Protein AF-A0A5N6GVD6-F1 (afdb_monomer_lite)

Organism: Aspergillus flavus (NCBI:txid5059)

pLDDT: mean 85.87, std 11.4, range [39.91, 97.56]

InterPro domains:
  IPR022085 Oxopyrrolidines biosynthesis cluster protein G [PF12311] (133-319)
  IPR053204 Oxopyrrolidines Biosynthesis-associated Protein [PTHR38797] (109-342)

Secondary structure (DSSP, 8-state):
-EEETT-EEEEEESS-GGG-EEEEGGGGSPTT---SEEEGGGS-HHHHHHHHHHHH---TTTEEEEEEEESSS-EEEEEESSHHHHHHHHHHHHTSSS--EEEEEEEHHHHHHHHHHS-SSPPPHHHHHHHHHHHHHHHHHHS-TTSSHHHHHHHHHHHHHTSPP-EETTEEHHHHTT--GGGSPPP-GGGGS-HHHHHHHHHHHHHHHHHHHTTSSPPPHHHHHHHHHHHS-EEEE-TTT-PEEEE--GGGSTTHHHHHHHHHHHHHHHHHHHHH---TTGGG---HHHHHHHHHHHHTT--HHHHHHHHHHHHHHHHHHHHT-TTS-HHHHHHHHHHHHHHHHHHHHH--

Sequence (352 aa):
MKIHEDTPIEIINRVDPGRSAFLRAWCVWQAGNSEDTLVIWDLDYQSWVEVLVDQCMFNADMQLLKFSFNRGGRILTGYVFCCMQWLCAIQAMLESDEKRVQFEIITKEDSEYADYATRIGPIDPDGFLRYTWEALIRLAGQSDRSGNEHSKLADIMRWLGRLPRRPIPNNSVWEGLRWIDPYIPSFHEGLLSDEAEFQKYLNIHAFAALLTGLGLVRVPYQAISAIAQVAEGVVFQEEDGGKAISSEDPLDTEHLDMKTTVAAIWIKHGGHVLYHFAVQDDVSEGGPVWERIYRVAKEEEKSIQGLHRWRWDVWVRRFDEISDDENVSQRTCSLAGEIFNELLDIRDEHGF

Structure (mmCIF, N/CA/C/O backbone):
data_AF-A0A5N6GVD6-F1
#
_entry.id   AF-A0A5N6GVD6-F1
#
loop_
_atom_site.group_PDB
_atom_site.id
_atom_site.type_symbol
_atom_site.label_atom_id
_atom_site.label_alt_id
_atom_site.label_comp_id
_atom_site.label_asym_id
_atom_site.label_entity_id
_atom_site.label_seq_id
_atom_site.pdbx_PDB_ins_code
_atom_site.Cartn_x
_atom_site.Cartn_y
_atom_site.Cartn_z
_atom_site.occupancy
_atom_site.B_iso_or_equiv
_atom_site.auth_seq_id
_atom_site.auth_comp_id
_atom_site.auth_asym_id
_atom_site.auth_atom_id
_atom_site.pdbx_PDB_model_num
ATOM 1 N N . MET A 1 1 ? 41.360 9.309 -24.633 1.00 84.50 1 MET A N 1
ATOM 2 C CA . MET A 1 1 ? 41.140 8.709 -25.967 1.00 84.50 1 MET A CA 1
ATOM 3 C C . MET A 1 1 ? 40.680 9.799 -26.931 1.00 84.50 1 MET A C 1
ATOM 5 O O . MET A 1 1 ? 40.065 10.753 -26.461 1.00 84.50 1 MET A O 1
ATOM 9 N N . LYS A 1 2 ? 41.018 9.702 -28.224 1.00 90.38 2 LYS A N 1
ATOM 10 C CA . LYS A 1 2 ? 40.584 10.647 -29.266 1.00 90.38 2 LYS A CA 1
ATOM 11 C C . LYS A 1 2 ? 39.575 9.989 -30.212 1.00 90.38 2 LYS A C 1
ATOM 13 O O . LYS A 1 2 ? 39.652 8.779 -30.410 1.00 90.38 2 LYS A O 1
ATOM 18 N N . ILE A 1 3 ? 38.677 10.784 -30.781 1.00 91.94 3 ILE A N 1
ATOM 19 C CA . ILE A 1 3 ? 37.697 10.391 -31.797 1.00 91.94 3 ILE A CA 1
ATOM 20 C C . ILE A 1 3 ? 37.994 11.144 -33.100 1.00 91.94 3 ILE A C 1
ATOM 22 O O . ILE A 1 3 ? 38.314 12.330 -33.065 1.00 91.94 3 ILE A O 1
ATOM 26 N N . HIS A 1 4 ? 37.950 10.443 -34.234 1.00 94.06 4 HIS A N 1
ATOM 27 C CA . HIS A 1 4 ? 38.152 11.035 -35.562 1.00 94.06 4 HIS A CA 1
ATOM 28 C C . HIS A 1 4 ? 36.863 11.703 -36.045 1.00 94.06 4 HIS A C 1
ATOM 30 O O . HIS A 1 4 ? 35.781 11.183 -35.764 1.00 94.06 4 HIS A O 1
ATOM 36 N N . GLU A 1 5 ? 36.963 12.791 -36.802 1.00 92.00 5 GLU A N 1
ATOM 37 C CA . GLU A 1 5 ? 35.820 13.577 -37.285 1.00 92.00 5 GLU A CA 1
ATOM 38 C C . GLU A 1 5 ? 34.760 12.754 -38.016 1.00 92.00 5 GLU A C 1
ATOM 40 O O . GLU A 1 5 ? 33.562 12.863 -37.756 1.00 92.00 5 GLU A O 1
ATOM 45 N N . ASP A 1 6 ? 35.230 11.845 -38.867 1.00 92.75 6 ASP A N 1
ATOM 46 C CA . ASP A 1 6 ? 34.391 10.961 -39.668 1.00 92.75 6 ASP A CA 1
ATOM 47 C C . ASP A 1 6 ? 33.830 9.758 -38.903 1.00 92.75 6 ASP A C 1
ATOM 49 O O . ASP A 1 6 ? 33.140 8.926 -39.503 1.00 92.75 6 ASP A O 1
ATOM 53 N N . THR A 1 7 ? 34.107 9.621 -37.603 1.00 94.69 7 THR A N 1
ATOM 54 C CA . THR A 1 7 ? 33.583 8.496 -36.815 1.00 94.69 7 THR A CA 1
ATOM 55 C C . THR A 1 7 ? 32.052 8.517 -36.877 1.00 94.69 7 THR A C 1
ATOM 57 O O . THR A 1 7 ? 31.455 9.522 -36.484 1.00 94.69 7 THR A O 1
ATOM 60 N N . PRO A 1 8 ? 31.397 7.456 -37.382 1.00 96.19 8 PRO A N 1
ATOM 61 C CA . PRO A 1 8 ? 29.943 7.396 -37.418 1.00 96.19 8 PRO A CA 1
ATOM 62 C C . PRO A 1 8 ? 29.368 7.347 -36.003 1.00 96.19 8 PRO A C 1
ATOM 64 O O . PRO A 1 8 ? 29.837 6.569 -35.170 1.00 96.19 8 PRO A O 1
ATOM 67 N N . ILE A 1 9 ? 28.334 8.146 -35.763 1.00 96.31 9 ILE A N 1
ATOM 68 C CA . ILE A 1 9 ? 27.485 8.069 -34.579 1.00 96.31 9 ILE A CA 1
ATOM 69 C C . ILE A 1 9 ? 26.066 7.800 -35.067 1.00 96.31 9 ILE A C 1
ATOM 71 O O . ILE A 1 9 ? 25.489 8.564 -35.843 1.00 96.31 9 ILE A O 1
ATOM 75 N N . GLU A 1 10 ? 25.514 6.681 -34.624 1.00 97.06 10 GLU A N 1
ATOM 76 C CA . GLU A 1 10 ? 24.196 6.226 -35.040 1.00 97.06 10 GLU A CA 1
ATOM 77 C C . GLU A 1 10 ? 23.203 6.397 -33.895 1.00 97.06 10 GLU A C 1
ATOM 79 O O . GLU A 1 10 ? 23.460 5.959 -32.775 1.00 97.06 10 GLU A O 1
ATOM 84 N N . ILE A 1 11 ? 22.062 7.020 -34.172 1.00 97.38 11 ILE A N 1
ATOM 85 C CA . ILE A 1 11 ? 20.956 7.185 -33.231 1.00 97.38 11 ILE A CA 1
ATOM 86 C C . ILE A 1 11 ? 19.743 6.488 -33.830 1.00 97.38 11 ILE A C 1
ATOM 88 O O . ILE A 1 11 ? 19.102 6.995 -34.750 1.00 97.38 11 ILE A O 1
ATOM 92 N N . ILE A 1 12 ? 19.429 5.308 -33.310 1.00 96.25 12 ILE A N 1
ATOM 93 C CA . ILE A 1 12 ? 18.294 4.512 -33.764 1.00 96.25 12 ILE A CA 1
ATOM 94 C C . ILE A 1 12 ? 17.092 4.846 -32.891 1.00 96.25 12 ILE A C 1
ATOM 96 O O . ILE A 1 12 ? 17.033 4.464 -31.722 1.00 96.25 12 ILE A O 1
ATOM 100 N N . ASN A 1 13 ? 16.110 5.544 -33.448 1.00 94.50 13 ASN A N 1
ATOM 101 C CA . ASN A 1 13 ? 14.893 5.840 -32.711 1.00 94.50 13 ASN A CA 1
ATOM 102 C C . ASN A 1 13 ? 13.935 4.642 -32.792 1.00 94.50 13 ASN A C 1
ATOM 104 O O . ASN A 1 13 ? 13.353 4.364 -33.836 1.00 94.50 13 ASN A O 1
ATOM 108 N N . ARG A 1 14 ? 13.802 3.885 -31.697 1.00 92.12 14 ARG A N 1
ATOM 109 C CA . ARG A 1 14 ? 12.906 2.718 -31.632 1.00 92.12 14 ARG A CA 1
ATOM 110 C C . ARG A 1 14 ? 11.444 3.120 -31.441 1.00 92.12 14 ARG A C 1
ATOM 112 O O . ARG A 1 14 ? 10.571 2.323 -31.766 1.00 92.12 14 ARG A O 1
ATOM 119 N N . VAL A 1 15 ? 11.193 4.330 -30.939 1.00 89.38 15 VAL A N 1
ATOM 120 C CA . VAL A 1 15 ? 9.846 4.873 -30.706 1.00 89.38 15 VAL A CA 1
ATOM 121 C C . VAL A 1 15 ? 9.244 5.403 -32.009 1.00 89.38 15 VAL A C 1
ATOM 123 O O . VAL A 1 15 ? 8.100 5.099 -32.329 1.00 89.38 15 VAL A O 1
ATOM 126 N N . ASP A 1 16 ? 10.034 6.142 -32.788 1.00 89.62 16 ASP A N 1
ATOM 127 C CA . ASP A 1 16 ? 9.691 6.596 -34.138 1.00 89.62 16 ASP A CA 1
ATOM 128 C C . ASP A 1 16 ? 10.865 6.324 -35.096 1.00 89.62 16 ASP A C 1
ATOM 130 O O . ASP A 1 16 ? 11.766 7.158 -35.233 1.00 89.62 16 ASP A O 1
ATOM 134 N N . PRO A 1 17 ? 10.876 5.170 -35.793 1.00 89.62 17 PRO A N 1
ATOM 135 C CA . PRO A 1 17 ? 11.965 4.796 -36.695 1.00 89.62 17 PRO A CA 1
ATOM 136 C C . PRO A 1 17 ? 12.268 5.819 -37.795 1.00 89.62 17 PRO A C 1
ATOM 138 O O . PRO A 1 17 ? 13.417 5.901 -38.238 1.00 89.62 17 PRO A O 1
ATOM 141 N N . GLY A 1 18 ? 11.277 6.620 -38.212 1.00 90.56 18 GLY A N 1
ATOM 142 C CA . GLY A 1 18 ? 11.441 7.681 -39.212 1.00 90.56 18 GLY A CA 1
ATOM 143 C C . GLY A 1 18 ? 12.251 8.883 -38.718 1.00 90.56 18 GLY A C 1
ATOM 144 O O . GLY A 1 18 ? 12.655 9.721 -39.522 1.00 90.56 18 GLY A O 1
ATOM 145 N N . ARG A 1 19 ? 12.516 8.951 -37.410 1.00 94.50 19 ARG A N 1
ATOM 146 C CA . ARG A 1 19 ? 13.282 9.996 -36.719 1.00 94.50 19 ARG A CA 1
ATOM 147 C C . ARG A 1 19 ? 14.623 9.474 -36.195 1.00 94.50 19 ARG A C 1
ATOM 149 O O . ARG A 1 19 ? 15.106 9.917 -35.161 1.00 94.50 19 ARG A O 1
ATOM 156 N N . SER A 1 20 ? 15.216 8.491 -36.869 1.00 94.56 20 SER A N 1
ATOM 157 C CA . SER A 1 20 ? 16.592 8.063 -36.585 1.00 94.56 20 SER A CA 1
ATOM 158 C C . SER A 1 20 ? 17.597 9.034 -37.213 1.00 94.56 20 SER A C 1
ATOM 160 O O . SER A 1 20 ? 17.331 9.589 -38.281 1.00 94.56 20 SER A O 1
ATOM 162 N N . ALA A 1 21 ? 18.766 9.201 -36.597 1.00 94.94 21 ALA A N 1
ATOM 163 C CA . ALA A 1 21 ? 19.828 10.069 -37.101 1.00 94.94 21 ALA A CA 1
ATOM 164 C C . ALA A 1 21 ? 21.136 9.298 -37.309 1.00 94.94 21 ALA A C 1
ATOM 166 O O . ALA A 1 21 ? 21.511 8.432 -36.521 1.00 94.94 21 ALA A O 1
ATOM 167 N N . PHE A 1 22 ? 21.849 9.642 -38.378 1.00 94.94 22 PHE A N 1
ATOM 168 C CA . PHE A 1 22 ? 23.162 9.098 -38.708 1.00 94.94 22 PHE A CA 1
ATOM 169 C C . PHE A 1 22 ? 24.093 10.275 -38.943 1.00 94.94 22 PHE A C 1
ATOM 171 O O . PHE A 1 22 ? 24.006 10.951 -39.970 1.00 94.94 22 PHE A O 1
ATOM 178 N N . LEU A 1 23 ? 24.952 10.539 -37.969 1.00 93.62 23 LEU A N 1
ATOM 179 C CA . LEU A 1 23 ? 25.846 11.687 -37.977 1.00 93.62 23 LEU A CA 1
ATOM 180 C C . LEU A 1 23 ? 27.305 11.245 -37.952 1.00 93.62 23 LEU A C 1
ATOM 182 O O . LEU A 1 23 ? 27.649 10.081 -37.731 1.00 93.62 23 LEU A O 1
ATOM 186 N N . ARG A 1 24 ? 28.175 12.210 -38.213 1.00 93.88 24 ARG A N 1
ATOM 187 C CA . ARG A 1 24 ? 29.614 12.092 -38.007 1.00 93.88 24 ARG A CA 1
ATOM 188 C C . ARG A 1 24 ? 29.967 12.766 -36.685 1.00 93.88 24 ARG A C 1
ATOM 190 O O . ARG A 1 24 ? 29.257 13.674 -36.258 1.00 93.88 24 ARG A O 1
ATOM 197 N N . ALA A 1 25 ? 31.056 12.349 -36.049 1.00 91.62 25 ALA A N 1
ATOM 198 C CA . ALA A 1 25 ? 31.495 12.923 -34.778 1.00 91.62 25 ALA A CA 1
ATOM 199 C C . ALA A 1 25 ? 31.705 14.444 -34.849 1.00 91.62 25 ALA A C 1
ATOM 201 O O . ALA A 1 25 ? 31.475 15.125 -33.853 1.00 91.62 25 ALA A O 1
ATOM 202 N N . TRP A 1 26 ? 32.048 14.987 -36.023 1.00 91.12 26 TRP A N 1
ATOM 203 C CA . TRP A 1 26 ? 32.172 16.434 -36.198 1.00 91.12 26 TRP A CA 1
ATOM 204 C C . TRP A 1 26 ? 30.886 17.225 -35.942 1.00 91.12 26 TRP A C 1
ATOM 206 O O . TRP A 1 26 ? 30.947 18.393 -35.567 1.00 91.12 26 TRP A O 1
ATOM 216 N N . CYS A 1 27 ? 29.714 16.596 -36.083 1.00 90.06 27 CYS A N 1
ATOM 217 C CA . CYS A 1 27 ? 28.424 17.238 -35.825 1.00 90.06 27 CYS A CA 1
ATOM 218 C C . CYS A 1 27 ? 28.212 17.610 -34.347 1.00 90.06 27 CYS A C 1
ATOM 220 O O . CYS A 1 27 ? 27.274 18.338 -34.043 1.00 90.06 27 CYS A O 1
ATOM 222 N N . VAL A 1 28 ? 29.050 17.099 -33.440 1.00 91.12 28 VAL A N 1
ATOM 223 C CA . VAL A 1 28 ? 28.999 17.374 -31.994 1.00 91.12 28 VAL A CA 1
ATOM 224 C C . VAL A 1 28 ? 30.321 17.941 -31.471 1.00 91.12 28 VAL A C 1
ATOM 226 O O . VAL A 1 28 ? 30.686 17.765 -30.308 1.00 91.12 28 VAL A O 1
ATOM 229 N N . TRP A 1 29 ? 31.074 18.615 -32.336 1.00 88.94 29 TRP A N 1
ATOM 230 C CA . TRP A 1 29 ? 32.172 19.470 -31.907 1.00 88.94 29 TRP A CA 1
ATOM 231 C C . TRP A 1 29 ? 31.680 20.834 -31.449 1.00 88.94 29 TRP A C 1
ATOM 233 O O . TRP A 1 29 ? 30.641 21.323 -31.883 1.00 88.94 29 TRP A O 1
ATOM 243 N N . GLN A 1 30 ? 32.504 21.503 -30.645 1.00 79.25 30 GLN A N 1
ATOM 244 C CA . GLN A 1 30 ? 32.335 22.930 -30.411 1.00 79.25 30 GLN A CA 1
ATOM 245 C C . GLN A 1 30 ? 32.419 23.705 -31.735 1.00 79.25 30 GLN A C 1
ATOM 247 O O . GLN A 1 30 ? 33.291 23.452 -32.573 1.00 79.25 30 GLN A O 1
ATOM 252 N N . ALA A 1 31 ? 31.513 24.668 -31.913 1.00 73.50 31 ALA A N 1
ATOM 253 C CA . ALA A 1 31 ? 31.423 25.469 -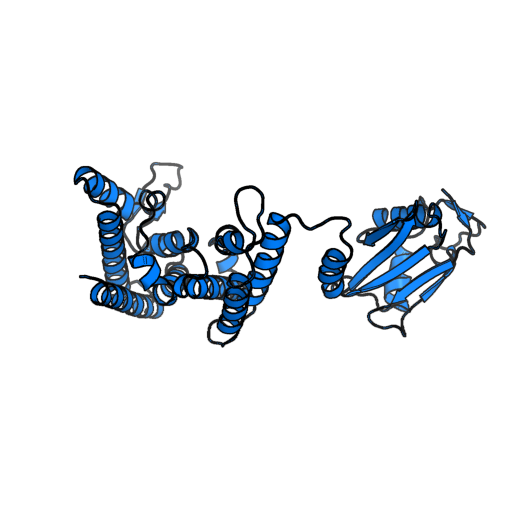33.127 1.00 73.50 31 ALA A CA 1
ATOM 254 C C . ALA A 1 31 ? 32.766 26.139 -33.478 1.00 73.50 31 ALA A C 1
ATOM 256 O O . ALA A 1 31 ? 33.374 26.820 -32.652 1.00 73.50 31 ALA A O 1
ATOM 257 N N . GLY A 1 32 ? 33.210 25.970 -34.727 1.00 68.94 32 GLY A N 1
ATOM 258 C CA . GLY A 1 32 ? 34.466 26.537 -35.230 1.00 68.94 32 GLY A CA 1
ATOM 259 C C . GLY A 1 32 ? 35.704 25.653 -35.040 1.00 68.94 32 GLY A C 1
ATOM 260 O O . GLY A 1 32 ? 36.794 26.068 -35.431 1.00 68.94 32 GLY A O 1
ATOM 261 N N . ASN A 1 33 ? 35.559 24.444 -34.487 1.00 78.12 33 ASN A N 1
ATOM 262 C CA . ASN A 1 33 ? 36.634 23.456 -34.480 1.00 78.12 33 ASN A CA 1
ATOM 263 C C . ASN A 1 33 ? 36.856 22.881 -35.896 1.00 78.12 33 ASN A C 1
ATOM 265 O O . ASN A 1 33 ? 35.898 22.612 -36.618 1.00 78.12 33 ASN A O 1
ATOM 269 N N . SER A 1 34 ? 38.121 22.739 -36.297 1.00 78.00 34 SER A N 1
ATOM 270 C CA . SER A 1 34 ? 38.549 22.228 -37.612 1.00 78.00 34 SER A CA 1
ATOM 271 C C . SER A 1 34 ? 39.622 21.139 -37.498 1.00 78.00 34 SER A C 1
ATOM 273 O O . SER A 1 34 ? 40.354 20.890 -38.451 1.00 78.00 34 SER A O 1
ATOM 275 N N . GLU A 1 35 ? 39.764 20.527 -36.319 1.00 84.94 35 GLU A N 1
ATOM 276 C CA . GLU A 1 35 ? 40.707 19.431 -36.098 1.00 84.94 35 GLU A CA 1
ATOM 277 C C . GLU A 1 35 ? 40.146 18.091 -36.592 1.00 84.94 35 GLU A C 1
ATOM 279 O O . GLU A 1 35 ? 39.065 17.686 -36.183 1.00 84.94 35 GLU A O 1
ATOM 284 N N . ASP A 1 36 ? 40.942 17.324 -37.342 1.00 86.94 36 ASP A N 1
ATOM 285 C CA . ASP A 1 36 ? 40.567 15.982 -37.829 1.00 86.94 36 ASP A CA 1
ATOM 286 C C . ASP A 1 36 ? 40.270 14.972 -36.693 1.00 86.94 36 ASP A C 1
ATOM 288 O O . ASP A 1 36 ? 39.617 13.940 -36.884 1.00 86.94 36 ASP A O 1
ATOM 292 N N . THR A 1 37 ? 40.776 15.229 -35.478 1.00 90.00 37 THR A N 1
ATOM 293 C CA . THR A 1 37 ? 40.541 14.389 -34.294 1.00 90.00 37 THR A CA 1
ATOM 294 C C . THR A 1 37 ? 40.383 15.232 -33.042 1.00 90.00 37 THR A C 1
ATOM 296 O O . THR A 1 37 ? 41.206 16.110 -32.806 1.00 90.00 37 THR A O 1
ATOM 299 N N . LEU A 1 38 ? 39.447 14.864 -32.168 1.00 90.38 38 LEU A N 1
ATOM 300 C CA . LEU A 1 38 ? 39.220 15.552 -30.898 1.00 90.38 38 LEU A CA 1
ATOM 301 C C . LEU A 1 38 ? 39.366 14.598 -29.708 1.00 90.38 38 LEU A C 1
ATOM 303 O O . LEU A 1 38 ? 39.136 13.392 -29.831 1.00 90.38 38 LEU A O 1
ATOM 307 N N . VAL A 1 39 ? 39.763 15.100 -28.537 1.00 90.56 39 VAL A N 1
ATOM 308 C CA . VAL A 1 39 ? 39.665 14.314 -27.299 1.00 90.56 39 VAL A CA 1
ATOM 309 C C . VAL A 1 39 ? 38.183 14.108 -26.990 1.00 90.56 39 VAL A C 1
ATOM 311 O O . VAL A 1 39 ? 37.405 15.047 -27.075 1.00 90.56 39 VAL A O 1
ATOM 314 N N . ILE A 1 40 ? 37.782 12.884 -26.620 1.00 90.19 40 ILE A N 1
ATOM 315 C CA . ILE A 1 40 ? 36.364 12.572 -26.337 1.00 90.19 40 ILE A CA 1
ATOM 316 C C . ILE A 1 40 ? 35.775 13.561 -25.323 1.00 90.19 40 ILE A C 1
ATOM 318 O O . ILE A 1 40 ? 34.658 14.022 -25.495 1.00 90.19 40 ILE A O 1
ATOM 322 N N . TRP A 1 41 ? 36.551 13.932 -24.307 1.00 88.00 41 TRP A N 1
ATOM 323 C CA . TRP A 1 41 ? 36.141 14.857 -23.251 1.00 88.00 41 TRP A CA 1
ATOM 324 C C . TRP A 1 41 ? 35.867 16.297 -23.712 1.00 88.00 41 TRP A C 1
ATOM 326 O O . TRP A 1 41 ? 35.254 17.041 -22.955 1.00 88.00 41 TRP A O 1
ATOM 336 N N . ASP A 1 42 ? 36.276 16.666 -24.929 1.00 89.12 42 ASP A N 1
ATOM 337 C CA . ASP A 1 42 ? 36.042 17.990 -25.518 1.00 89.12 42 ASP A CA 1
ATOM 338 C C . ASP A 1 42 ? 34.832 18.002 -26.477 1.00 89.12 42 ASP A C 1
ATOM 340 O O . ASP A 1 42 ? 34.537 19.027 -27.095 1.00 89.12 42 ASP A O 1
ATOM 344 N N . LEU A 1 43 ? 34.128 16.871 -26.630 1.00 91.25 43 LEU A N 1
ATOM 345 C CA . LEU A 1 43 ? 32.874 16.817 -27.384 1.00 91.25 43 LEU A CA 1
ATOM 346 C C . LEU A 1 43 ? 31.810 17.700 -26.723 1.00 91.25 43 LEU A C 1
ATOM 348 O O . LEU A 1 43 ? 31.665 17.719 -25.498 1.00 91.25 43 LEU A O 1
ATOM 352 N N . ASP A 1 44 ? 31.034 18.407 -27.542 1.00 93.31 44 ASP A N 1
ATOM 353 C CA . ASP A 1 44 ? 30.026 19.337 -27.056 1.00 93.31 44 ASP A CA 1
ATOM 354 C C . ASP A 1 44 ? 28.699 18.627 -26.770 1.00 93.31 44 ASP A C 1
ATOM 356 O O . ASP A 1 44 ? 27.962 18.215 -27.670 1.00 93.31 44 ASP A O 1
ATOM 360 N N . TYR A 1 45 ? 28.382 18.503 -25.481 1.00 92.06 45 TYR A N 1
ATOM 361 C CA . TYR A 1 45 ? 27.143 17.869 -25.043 1.00 92.06 45 TYR A CA 1
ATOM 362 C C . TYR A 1 45 ? 25.901 18.683 -25.418 1.00 92.06 45 TYR A C 1
ATOM 364 O O . TYR A 1 45 ? 24.836 18.100 -25.611 1.00 92.06 45 TYR A O 1
ATOM 372 N N . GLN A 1 46 ? 26.017 20.007 -25.544 1.00 91.31 46 GLN A N 1
ATOM 373 C CA . GLN A 1 46 ? 24.881 20.845 -25.920 1.00 91.31 46 GLN A CA 1
ATOM 374 C C . GLN A 1 46 ? 24.465 20.576 -27.372 1.00 91.31 46 GLN A C 1
ATOM 376 O O . GLN A 1 46 ? 23.303 20.254 -27.616 1.00 91.31 46 GLN A O 1
ATOM 381 N N . SER A 1 47 ? 25.424 20.573 -28.305 1.00 92.31 47 SER A N 1
ATOM 382 C CA . SER A 1 47 ? 25.195 20.163 -29.699 1.00 92.31 47 SER A CA 1
ATOM 383 C C . SER A 1 47 ? 24.602 18.752 -29.801 1.00 92.31 47 SER A C 1
ATOM 385 O O . SER A 1 47 ? 23.712 18.498 -30.611 1.00 92.31 47 SER A O 1
ATOM 387 N N . TRP A 1 48 ? 25.044 17.820 -28.950 1.00 94.25 48 TRP A N 1
ATOM 388 C CA . TRP A 1 48 ? 24.460 16.477 -28.876 1.00 94.25 48 TRP A CA 1
ATOM 389 C C . TRP A 1 48 ? 22.973 16.489 -28.481 1.00 94.25 48 TRP A C 1
ATOM 391 O O . TRP A 1 48 ? 22.158 15.811 -29.113 1.00 94.25 48 TRP A O 1
ATOM 401 N N . VAL A 1 49 ? 22.605 17.255 -27.451 1.00 92.00 49 VAL A N 1
ATOM 402 C CA . VAL A 1 49 ? 21.208 17.381 -27.006 1.00 92.00 49 VAL A CA 1
ATOM 403 C C . VAL A 1 49 ? 20.344 18.020 -28.095 1.00 92.00 49 VAL A C 1
ATOM 405 O O . VAL A 1 49 ? 19.237 17.544 -28.342 1.00 92.00 49 VAL A O 1
ATOM 408 N N . GLU A 1 50 ? 20.855 19.038 -28.785 1.00 93.19 50 GLU A N 1
ATOM 409 C CA . GLU A 1 50 ? 20.160 19.688 -29.903 1.00 93.19 50 GLU A CA 1
ATOM 410 C C . GLU A 1 50 ? 19.883 18.702 -31.042 1.00 93.19 50 GLU A C 1
ATOM 412 O O . GLU A 1 50 ? 18.750 18.599 -31.507 1.00 93.19 50 GLU A O 1
ATOM 417 N N . VAL A 1 51 ? 20.863 17.873 -31.417 1.00 93.38 51 VAL A N 1
ATOM 418 C CA . VAL A 1 51 ? 20.667 16.803 -32.411 1.00 93.38 51 VAL A CA 1
ATOM 419 C C . VAL A 1 51 ? 19.561 15.829 -31.988 1.00 93.38 51 VAL A C 1
ATOM 421 O O . VAL A 1 51 ? 18.717 15.457 -32.810 1.00 93.38 51 VAL A O 1
ATOM 424 N N . LEU A 1 52 ? 19.538 15.415 -30.718 1.00 95.44 52 LEU A N 1
ATOM 425 C CA . LEU A 1 52 ? 18.511 14.508 -30.202 1.00 95.44 52 LEU A CA 1
ATOM 426 C C . LEU A 1 52 ? 17.108 15.123 -30.274 1.00 95.44 52 LEU A C 1
ATOM 428 O O . LEU A 1 52 ? 16.168 14.459 -30.715 1.00 95.44 52 LEU A O 1
ATOM 432 N N . VAL A 1 53 ? 16.955 16.376 -29.853 1.00 94.00 53 VAL A N 1
ATOM 433 C CA . VAL A 1 53 ? 15.654 17.058 -29.836 1.00 94.00 53 VAL A CA 1
ATOM 434 C C . VAL A 1 53 ? 15.187 17.365 -31.258 1.00 94.00 53 VAL A C 1
ATOM 436 O O . VAL A 1 53 ? 14.072 16.995 -31.629 1.00 94.00 53 VAL A O 1
ATOM 439 N N . ASP A 1 54 ? 16.043 17.963 -32.082 1.00 93.56 54 ASP A N 1
ATOM 440 C CA . ASP A 1 54 ? 15.640 18.500 -33.381 1.00 93.56 54 ASP A CA 1
ATOM 441 C C . ASP A 1 54 ? 15.488 17.412 -34.444 1.00 93.56 54 ASP A C 1
ATOM 443 O O . ASP A 1 54 ? 14.526 17.412 -35.218 1.00 93.56 54 ASP A O 1
ATOM 447 N N . GLN A 1 55 ? 16.429 16.465 -34.498 1.00 93.75 55 GLN A N 1
ATOM 448 C CA . GLN A 1 55 ? 16.417 15.428 -35.532 1.00 93.75 55 GLN A CA 1
ATOM 449 C C . GLN A 1 55 ? 15.628 14.201 -35.090 1.00 93.75 55 GLN A C 1
ATOM 451 O O . GLN A 1 55 ? 14.903 13.614 -35.898 1.00 93.75 55 GLN A O 1
ATOM 456 N N . CYS A 1 56 ? 15.738 13.835 -33.809 1.00 95.31 56 CYS A N 1
ATOM 457 C CA . CYS A 1 56 ? 15.154 12.599 -33.302 1.00 95.31 56 CYS A CA 1
ATOM 458 C C . CYS A 1 56 ? 13.840 12.792 -32.535 1.00 95.31 56 CYS A C 1
ATOM 460 O O . CYS A 1 56 ? 13.226 11.795 -32.161 1.00 95.31 56 CYS A O 1
ATOM 462 N N . MET A 1 57 ? 13.387 14.036 -32.313 1.00 94.62 57 MET A N 1
ATOM 463 C CA . MET A 1 57 ? 12.233 14.353 -31.455 1.00 94.62 57 MET A CA 1
ATOM 464 C C . MET A 1 57 ? 12.343 13.723 -30.058 1.00 94.62 57 MET A C 1
ATOM 466 O O . MET A 1 57 ? 11.351 13.265 -29.486 1.00 94.62 57 MET A O 1
ATOM 470 N N . PHE A 1 58 ? 13.563 13.667 -29.522 1.00 94.94 58 PHE A N 1
ATOM 471 C CA . PHE A 1 58 ? 13.817 13.073 -28.219 1.00 94.94 58 PHE A CA 1
ATOM 472 C C . PHE A 1 58 ? 13.130 13.869 -27.104 1.00 94.94 58 PHE A C 1
ATOM 474 O O . PHE A 1 58 ? 13.295 15.085 -27.003 1.00 94.94 58 PHE A O 1
ATOM 481 N N . ASN A 1 59 ? 12.404 13.170 -26.234 1.00 91.62 59 ASN A N 1
ATOM 482 C CA . ASN A 1 59 ? 11.776 13.744 -25.048 1.00 91.62 59 ASN A CA 1
ATOM 483 C C . ASN A 1 59 ? 12.292 13.038 -23.787 1.00 91.62 59 ASN A C 1
ATOM 485 O O . ASN A 1 59 ? 11.902 11.906 -23.501 1.00 91.62 59 ASN A O 1
ATOM 489 N N . ALA A 1 60 ? 13.119 13.733 -23.004 1.00 84.69 60 ALA A N 1
ATOM 490 C CA . ALA A 1 60 ? 13.736 13.196 -21.791 1.00 84.69 60 ALA A CA 1
ATOM 491 C C . ALA A 1 60 ? 12.733 12.812 -20.682 1.00 84.69 60 ALA A C 1
ATOM 493 O O . ALA A 1 60 ? 13.065 12.001 -19.811 1.00 84.69 60 ALA A O 1
ATOM 494 N N . ASP A 1 61 ? 11.502 13.334 -20.706 1.00 82.38 61 ASP A N 1
ATOM 495 C CA . ASP A 1 61 ? 10.457 12.970 -19.744 1.00 82.38 61 ASP A CA 1
ATOM 496 C C . ASP A 1 61 ? 9.854 11.598 -20.056 1.00 82.38 61 ASP A C 1
ATOM 498 O O . ASP A 1 61 ? 9.533 10.851 -19.132 1.00 82.38 61 ASP A O 1
ATOM 502 N N . MET A 1 62 ? 9.794 11.220 -21.334 1.00 84.56 62 MET A N 1
ATOM 503 C CA . MET A 1 62 ? 9.103 10.011 -21.805 1.00 84.56 62 MET A CA 1
ATOM 504 C C . MET A 1 62 ? 10.053 8.910 -22.297 1.00 84.56 62 MET A C 1
ATOM 506 O O . MET A 1 62 ? 9.682 7.735 -22.351 1.00 84.56 62 MET A O 1
ATOM 510 N N . GLN A 1 63 ? 11.276 9.276 -22.675 1.00 92.25 63 GLN A N 1
ATOM 511 C CA . GLN A 1 63 ? 12.210 8.411 -23.387 1.00 92.25 63 GLN A CA 1
ATOM 512 C C . GLN A 1 63 ? 13.566 8.350 -22.689 1.00 92.25 63 GLN A C 1
ATOM 514 O O . GLN A 1 63 ? 13.931 9.228 -21.906 1.00 92.25 63 GLN A O 1
ATOM 519 N N . LEU A 1 64 ? 14.322 7.301 -23.001 1.00 91.06 64 LEU A N 1
ATOM 520 C CA . LEU A 1 64 ? 15.700 7.117 -22.566 1.00 91.06 64 LEU A CA 1
ATOM 521 C C . LEU A 1 64 ? 16.612 6.894 -23.759 1.00 91.06 64 LEU A C 1
ATOM 523 O O . LEU A 1 64 ? 16.207 6.337 -24.780 1.00 91.06 64 LEU A O 1
ATOM 527 N N . LEU A 1 65 ? 17.871 7.275 -23.571 1.00 93.06 65 LEU A N 1
ATOM 528 C CA . LEU A 1 65 ? 18.943 6.965 -24.493 1.00 93.06 65 LEU A CA 1
ATOM 529 C C . LEU A 1 65 ? 19.725 5.752 -23.977 1.00 93.06 65 LEU A C 1
ATOM 531 O O . LEU A 1 65 ? 20.381 5.816 -22.935 1.00 93.06 65 LEU A O 1
ATOM 535 N N . LYS A 1 66 ? 19.654 4.650 -24.716 1.00 93.88 66 LYS A N 1
ATOM 536 C CA . LYS A 1 66 ? 20.313 3.373 -24.434 1.00 93.88 66 LYS A CA 1
ATOM 537 C C . LYS A 1 66 ? 21.554 3.211 -25.309 1.00 93.88 66 LYS A C 1
ATOM 539 O O . LYS A 1 66 ? 21.545 3.611 -26.467 1.00 93.88 66 LYS A O 1
ATOM 544 N N . PHE A 1 67 ? 22.600 2.575 -24.797 1.00 93.62 67 PHE A N 1
ATOM 545 C CA . PHE A 1 67 ? 23.738 2.105 -25.592 1.00 93.62 67 PHE A CA 1
ATOM 546 C C . PHE A 1 67 ? 24.010 0.629 -25.308 1.00 93.62 67 PHE A C 1
ATOM 548 O O . PHE A 1 67 ? 23.715 0.128 -24.218 1.00 93.62 67 PHE A O 1
ATOM 555 N N . SER A 1 68 ? 24.599 -0.069 -26.278 1.00 91.44 68 SER A N 1
ATOM 556 C CA . SER A 1 68 ? 25.034 -1.455 -26.110 1.00 91.44 68 SER A CA 1
ATOM 557 C C . SER A 1 68 ? 26.234 -1.782 -26.988 1.00 91.44 68 SER A C 1
ATOM 559 O O . SER A 1 68 ? 26.284 -1.323 -28.125 1.00 91.44 68 SER A O 1
ATOM 561 N N . PHE A 1 69 ? 27.164 -2.594 -26.488 1.00 91.00 69 PHE A N 1
ATOM 562 C CA . PHE A 1 69 ? 28.348 -3.023 -27.240 1.00 91.00 69 PHE A CA 1
ATOM 563 C C . PHE A 1 69 ? 28.890 -4.368 -26.750 1.00 91.00 69 PHE A C 1
ATOM 565 O O . PHE A 1 69 ? 28.678 -4.751 -25.595 1.00 91.00 69 PHE A O 1
ATOM 572 N N . ASN A 1 70 ? 29.628 -5.073 -27.607 1.00 88.31 70 ASN A N 1
ATOM 573 C CA . ASN A 1 70 ? 30.307 -6.320 -27.253 1.00 88.31 70 ASN A CA 1
ATOM 574 C C . ASN A 1 70 ? 31.735 -6.081 -26.727 1.00 88.31 70 ASN A C 1
ATOM 576 O O . ASN A 1 70 ? 32.548 -5.421 -27.377 1.00 88.31 70 ASN A O 1
ATOM 580 N N . ARG A 1 71 ? 32.061 -6.637 -25.556 1.00 85.31 71 ARG A N 1
ATOM 581 C CA . ARG A 1 71 ? 33.422 -6.638 -25.003 1.00 85.31 71 ARG A CA 1
ATOM 582 C C . ARG A 1 71 ? 33.754 -7.999 -24.407 1.00 85.31 71 ARG A C 1
ATOM 584 O O . ARG A 1 71 ? 33.188 -8.395 -23.387 1.00 85.31 71 ARG A O 1
ATOM 591 N N . GLY A 1 72 ? 34.700 -8.706 -25.021 1.00 85.88 72 GLY A N 1
ATOM 592 C CA . GLY A 1 72 ? 35.137 -10.018 -24.540 1.00 85.88 72 GLY A CA 1
ATOM 593 C C . GLY A 1 72 ? 34.046 -11.084 -24.667 1.00 85.88 72 GLY A C 1
ATOM 594 O O . GLY A 1 72 ? 33.892 -11.921 -23.776 1.00 85.88 72 GLY A O 1
ATOM 595 N N . GLY A 1 73 ? 33.257 -11.024 -25.746 1.00 83.00 73 GLY A N 1
ATOM 596 C CA . GLY A 1 73 ? 32.166 -11.966 -26.021 1.00 83.00 73 GLY A CA 1
ATOM 597 C C . GLY A 1 73 ? 30.911 -11.752 -25.169 1.00 83.00 73 GLY A C 1
ATOM 598 O O . GLY A 1 73 ? 30.064 -12.643 -25.101 1.00 83.00 73 GLY A O 1
ATOM 599 N N . ARG A 1 74 ? 30.787 -10.602 -24.499 1.00 79.38 74 ARG A N 1
ATOM 600 C CA . ARG A 1 74 ? 29.626 -10.224 -23.685 1.00 79.38 74 ARG A CA 1
ATOM 601 C C . ARG A 1 74 ? 29.042 -8.914 -24.185 1.00 79.38 74 ARG A C 1
ATOM 603 O O . ARG A 1 74 ? 29.779 -7.952 -24.381 1.00 79.38 74 ARG A O 1
ATOM 610 N N . ILE A 1 75 ? 27.719 -8.866 -24.313 1.00 85.50 75 ILE A N 1
ATOM 611 C CA . ILE A 1 75 ? 26.992 -7.632 -24.614 1.00 85.50 75 ILE A CA 1
ATOM 612 C C . ILE A 1 75 ? 26.809 -6.859 -23.308 1.00 85.50 75 ILE A C 1
ATOM 614 O O . ILE A 1 75 ? 26.201 -7.360 -22.362 1.00 85.50 75 ILE A O 1
ATOM 618 N N . LEU A 1 76 ? 27.348 -5.647 -23.257 1.00 83.56 76 LEU A N 1
ATOM 619 C CA . LEU A 1 76 ? 27.130 -4.687 -22.181 1.00 83.56 76 LEU A CA 1
ATOM 620 C C . LEU A 1 76 ? 26.086 -3.675 -22.638 1.00 83.56 76 LEU A C 1
ATOM 622 O O . LEU A 1 76 ? 26.059 -3.299 -23.805 1.00 83.56 76 LEU A O 1
ATOM 626 N N . THR A 1 77 ? 25.205 -3.264 -21.732 1.00 87.38 77 THR A N 1
ATOM 627 C CA . THR A 1 77 ? 24.112 -2.322 -21.997 1.00 87.38 77 THR A CA 1
ATOM 628 C C . THR A 1 77 ? 24.049 -1.297 -20.873 1.00 87.38 77 THR A C 1
ATOM 630 O O . THR A 1 77 ? 24.286 -1.642 -19.716 1.00 87.38 77 THR A O 1
ATOM 633 N N . GLY A 1 78 ? 23.739 -0.048 -21.207 1.00 86.50 78 GLY A N 1
ATOM 634 C CA . GLY A 1 78 ? 23.529 1.016 -20.231 1.00 86.50 78 GLY A CA 1
ATOM 635 C C . GLY A 1 78 ? 22.718 2.172 -20.805 1.00 86.50 78 GLY A C 1
ATOM 636 O O . GLY A 1 78 ? 22.312 2.141 -21.968 1.00 86.50 78 GLY A O 1
ATOM 637 N N . TYR A 1 79 ? 22.505 3.197 -19.979 1.00 89.81 79 TYR A N 1
ATOM 638 C CA . TYR A 1 79 ? 21.743 4.392 -20.342 1.00 89.81 79 TYR A CA 1
ATOM 639 C C . TYR A 1 79 ? 22.527 5.664 -20.058 1.00 89.81 79 TYR A C 1
ATOM 641 O O . TYR A 1 79 ? 23.421 5.696 -19.208 1.00 89.81 79 TYR A O 1
ATOM 649 N N . VAL A 1 80 ? 22.163 6.716 -20.780 1.00 87.56 80 VAL A N 1
ATOM 650 C CA . VAL A 1 80 ? 22.734 8.051 -20.642 1.00 87.56 80 VAL A CA 1
ATOM 651 C C . VAL A 1 80 ? 21.695 8.978 -20.025 1.00 87.56 80 VAL A C 1
ATOM 653 O O . VAL A 1 80 ? 20.647 9.227 -20.615 1.00 87.56 80 VAL A O 1
ATOM 656 N N . PHE A 1 81 ? 22.026 9.527 -18.862 1.00 83.50 81 PHE A N 1
ATOM 657 C CA . PHE A 1 81 ? 21.239 10.537 -18.153 1.00 83.50 81 PHE A CA 1
ATOM 658 C C . PHE A 1 81 ? 21.976 11.878 -18.051 1.00 83.50 81 PHE A C 1
ATOM 660 O O . PHE A 1 81 ? 21.373 12.895 -17.719 1.00 83.50 81 PHE A O 1
ATOM 667 N N . CYS A 1 82 ? 23.286 11.902 -18.318 1.00 83.62 82 CYS A N 1
ATOM 668 C CA . CYS A 1 82 ? 24.096 13.114 -18.255 1.00 83.62 82 CYS A CA 1
ATOM 669 C C . CYS A 1 82 ? 25.318 13.066 -19.187 1.00 83.62 82 CYS A C 1
ATOM 671 O O . CYS A 1 82 ? 25.714 12.004 -19.672 1.00 83.62 82 CYS A O 1
ATOM 673 N N . CYS A 1 83 ? 25.964 14.226 -19.362 1.00 88.06 83 CYS A N 1
ATOM 674 C CA . CYS A 1 83 ? 27.176 14.402 -20.170 1.00 88.06 83 CYS A CA 1
ATOM 675 C C . CYS A 1 83 ? 28.281 13.390 -19.827 1.00 88.06 83 CYS A C 1
ATOM 677 O O . CYS A 1 83 ? 28.813 12.722 -20.708 1.00 88.06 83 CYS A O 1
ATOM 679 N N . MET A 1 84 ? 28.578 13.199 -18.538 1.00 84.25 84 MET A N 1
ATOM 680 C CA . MET A 1 84 ? 29.624 12.265 -18.107 1.00 84.25 84 MET A CA 1
ATOM 681 C C . MET A 1 84 ? 29.356 10.833 -18.595 1.00 84.25 84 MET A C 1
ATOM 683 O O . MET A 1 84 ? 30.258 10.151 -19.073 1.00 84.25 84 MET A O 1
ATOM 687 N N . GLN A 1 85 ? 28.107 10.373 -18.505 1.00 86.94 85 GLN A N 1
ATOM 688 C CA . GLN A 1 85 ? 27.727 9.030 -18.944 1.00 86.94 85 GLN A CA 1
ATOM 689 C C . GLN A 1 85 ? 27.771 8.891 -20.464 1.00 86.94 85 GLN A C 1
ATOM 691 O O . GLN A 1 85 ? 28.199 7.852 -20.958 1.00 86.94 85 GLN A O 1
ATOM 696 N N . TRP A 1 86 ? 27.382 9.935 -21.197 1.00 94.12 86 TRP A N 1
ATOM 697 C CA . TRP A 1 86 ? 27.489 9.978 -22.653 1.00 94.12 86 TRP A CA 1
ATOM 698 C C . TRP A 1 86 ? 28.940 9.823 -23.123 1.00 94.12 86 TRP A C 1
ATOM 700 O O . TRP A 1 86 ? 29.242 8.944 -23.932 1.00 94.12 86 TRP A O 1
ATOM 710 N N . LEU A 1 87 ? 29.856 10.608 -22.549 1.00 91.31 87 LEU A N 1
ATOM 711 C CA . LEU A 1 87 ? 31.284 10.567 -22.872 1.00 91.31 87 LEU A CA 1
ATOM 712 C C . LEU A 1 87 ? 31.905 9.204 -22.542 1.00 91.31 87 LEU A C 1
ATOM 714 O O . LEU A 1 87 ? 32.599 8.613 -23.374 1.00 91.31 87 LEU A O 1
ATOM 718 N N . CYS A 1 88 ? 31.594 8.659 -21.362 1.00 89.75 88 CYS A N 1
ATOM 719 C CA . CYS A 1 88 ? 32.012 7.315 -20.966 1.00 89.75 88 CYS A CA 1
ATOM 720 C C . CYS A 1 88 ? 31.461 6.233 -21.906 1.00 89.75 88 CYS A C 1
ATOM 722 O O . CYS A 1 88 ? 32.187 5.297 -22.241 1.00 89.75 88 CYS A O 1
ATOM 724 N N . ALA A 1 89 ? 30.206 6.351 -22.349 1.00 93.19 89 ALA A N 1
ATOM 725 C CA . ALA A 1 89 ? 29.590 5.404 -23.273 1.00 93.19 89 ALA A CA 1
ATOM 726 C C . ALA A 1 89 ? 30.289 5.419 -24.638 1.00 93.19 89 ALA A C 1
ATOM 728 O O . ALA A 1 89 ? 30.636 4.355 -25.149 1.00 93.19 89 ALA A O 1
ATOM 729 N N . ILE A 1 90 ? 30.571 6.603 -25.197 1.00 94.50 90 ILE A N 1
ATOM 730 C CA . ILE A 1 90 ? 31.336 6.734 -26.448 1.00 94.50 90 ILE A CA 1
ATOM 731 C C . ILE A 1 90 ? 32.727 6.120 -26.290 1.00 94.50 90 ILE A C 1
ATOM 733 O O . ILE A 1 90 ? 33.148 5.323 -27.130 1.00 94.50 90 ILE A O 1
ATOM 737 N N . GLN A 1 91 ? 33.426 6.433 -25.196 1.00 94.00 91 GLN A N 1
ATOM 738 C CA . GLN A 1 91 ? 34.742 5.862 -24.929 1.00 94.00 91 GLN A CA 1
ATOM 739 C C . GLN A 1 91 ? 34.686 4.327 -24.866 1.00 94.00 91 GLN A C 1
ATOM 741 O O . GLN A 1 91 ? 35.475 3.652 -25.526 1.00 94.00 91 GLN A O 1
ATOM 746 N N . ALA A 1 92 ? 33.731 3.768 -24.125 1.00 91.81 92 ALA A N 1
ATOM 747 C CA . ALA A 1 92 ? 33.588 2.326 -23.971 1.00 91.81 92 ALA A CA 1
ATOM 748 C C . ALA A 1 92 ? 33.221 1.621 -25.289 1.00 91.81 92 ALA A C 1
ATOM 750 O O . ALA A 1 92 ? 33.769 0.559 -25.583 1.00 91.81 92 ALA A O 1
ATOM 751 N N . MET A 1 93 ? 32.351 2.222 -26.105 1.00 95.44 93 MET A N 1
ATOM 752 C CA . MET A 1 93 ? 31.984 1.710 -27.429 1.00 95.44 93 MET A CA 1
ATOM 753 C C . MET A 1 93 ? 33.157 1.743 -28.416 1.00 95.44 93 MET A C 1
ATOM 755 O O . MET A 1 93 ? 33.326 0.811 -29.201 1.00 95.44 93 MET A O 1
ATOM 759 N N . LEU A 1 94 ? 34.016 2.761 -28.352 1.00 93.56 94 LEU A N 1
ATOM 760 C CA . LEU A 1 94 ? 35.232 2.832 -29.171 1.00 93.56 94 LEU A CA 1
ATOM 761 C C . LEU A 1 94 ? 36.324 1.848 -28.713 1.00 93.56 94 LEU A C 1
ATOM 763 O O . LEU A 1 94 ? 37.120 1.391 -29.533 1.00 93.56 94 LEU A O 1
ATOM 767 N N . GLU A 1 95 ? 36.350 1.499 -27.425 1.00 91.44 95 GLU A N 1
ATOM 768 C CA . GLU A 1 95 ? 37.206 0.447 -26.851 1.00 91.44 95 GLU A CA 1
ATOM 769 C C . GLU A 1 95 ? 36.647 -0.974 -27.040 1.00 91.44 95 GLU A C 1
ATOM 771 O O . GLU A 1 95 ? 37.329 -1.948 -26.714 1.00 91.44 95 GLU A O 1
ATOM 776 N N . SER A 1 96 ? 35.409 -1.102 -27.524 1.00 90.31 96 SER A N 1
ATOM 777 C CA . SER A 1 96 ? 34.729 -2.384 -27.710 1.00 90.31 96 SER A CA 1
ATOM 778 C C . SER A 1 96 ? 35.274 -3.179 -28.901 1.00 90.31 96 SER A C 1
ATOM 780 O O . SER A 1 96 ? 36.005 -2.655 -29.747 1.00 90.31 96 SER A O 1
ATOM 782 N N . ASP A 1 97 ? 34.868 -4.447 -28.999 1.00 84.56 97 ASP A N 1
ATOM 783 C CA . ASP A 1 97 ? 35.245 -5.323 -30.114 1.00 84.56 97 ASP A CA 1
ATOM 784 C C . ASP A 1 97 ? 34.652 -4.828 -31.452 1.00 84.56 97 ASP A C 1
ATOM 786 O O . ASP A 1 97 ? 35.225 -5.052 -32.518 1.00 84.56 97 ASP A O 1
ATOM 790 N N . GLU A 1 98 ? 33.523 -4.114 -31.394 1.00 87.44 98 GLU A N 1
ATOM 791 C CA . GLU A 1 98 ? 32.763 -3.632 -32.554 1.00 87.44 98 GLU A CA 1
ATOM 792 C C . GLU A 1 98 ? 33.211 -2.241 -33.025 1.00 87.44 98 GLU A C 1
ATOM 794 O O . GLU A 1 98 ? 32.998 -1.893 -34.187 1.00 87.44 98 GLU A O 1
ATOM 799 N N . LYS A 1 99 ? 33.828 -1.446 -32.137 1.00 89.62 99 LYS A N 1
ATOM 800 C CA . LYS A 1 99 ? 34.281 -0.060 -32.387 1.00 89.62 99 LYS A CA 1
ATOM 801 C C . LYS A 1 99 ? 33.221 0.834 -33.040 1.00 89.62 99 LYS A C 1
ATOM 803 O O . LYS A 1 99 ? 33.541 1.717 -33.836 1.00 89.62 99 LYS A O 1
ATOM 808 N N . ARG A 1 100 ? 31.953 0.593 -32.711 1.00 92.94 100 ARG A N 1
ATOM 809 C CA . ARG A 1 100 ? 30.792 1.268 -33.292 1.00 92.94 100 ARG A CA 1
ATOM 810 C C . ARG A 1 100 ? 30.089 2.082 -32.221 1.00 92.94 100 ARG A C 1
ATOM 812 O O . ARG A 1 100 ? 29.749 1.545 -31.172 1.00 92.94 100 ARG A O 1
ATOM 819 N N . VAL A 1 101 ? 29.858 3.362 -32.498 1.00 96.12 101 VAL A N 1
ATOM 820 C CA . VAL A 1 101 ? 29.126 4.258 -31.599 1.00 96.12 101 VAL A CA 1
ATOM 821 C C . VAL A 1 101 ? 27.663 4.272 -32.024 1.00 96.12 101 VAL A C 1
ATOM 823 O O . VAL A 1 101 ? 27.311 4.860 -33.046 1.00 96.12 101 VAL A O 1
ATOM 826 N N . GLN A 1 102 ? 26.813 3.606 -31.246 1.00 97.19 102 GLN A N 1
ATOM 827 C CA . GLN A 1 102 ? 25.379 3.539 -31.501 1.00 97.19 102 GLN A CA 1
ATOM 828 C C . GLN A 1 102 ? 24.594 3.784 -30.213 1.00 97.19 102 GLN A C 1
ATOM 830 O O . GLN A 1 102 ? 24.844 3.158 -29.182 1.00 97.19 102 GLN A O 1
ATOM 835 N N . PHE A 1 103 ? 23.591 4.644 -30.316 1.00 96.88 103 PHE A N 1
ATOM 836 C CA . PHE A 1 103 ? 22.584 4.871 -29.297 1.00 96.88 103 PHE A CA 1
ATOM 837 C C . PHE A 1 103 ? 21.201 4.487 -29.819 1.00 96.88 103 PHE A C 1
ATOM 839 O O . PHE A 1 103 ? 20.924 4.567 -31.016 1.00 96.88 103 PHE A O 1
ATOM 846 N N . GLU A 1 104 ? 20.321 4.084 -28.914 1.00 96.06 104 GLU A N 1
ATOM 847 C CA . GLU A 1 104 ? 18.920 3.809 -29.200 1.00 96.06 104 GLU A CA 1
ATOM 848 C C . GLU A 1 104 ? 18.028 4.700 -28.338 1.00 96.06 104 GLU A C 1
ATOM 850 O O . GLU A 1 104 ? 18.237 4.798 -27.129 1.00 96.06 104 GLU A O 1
ATOM 855 N N . ILE A 1 105 ? 17.021 5.326 -28.945 1.00 94.69 105 ILE A N 1
ATOM 856 C CA . ILE A 1 105 ? 15.955 6.009 -28.204 1.00 94.69 105 ILE A CA 1
ATOM 857 C C . ILE A 1 105 ? 14.840 5.000 -27.973 1.00 94.69 105 ILE A C 1
ATOM 859 O O . ILE A 1 105 ? 14.298 4.452 -28.934 1.00 94.69 105 ILE A O 1
ATOM 863 N N . ILE A 1 106 ? 14.501 4.768 -26.711 1.00 91.38 106 ILE A N 1
ATOM 864 C CA . ILE A 1 106 ? 13.441 3.849 -26.284 1.00 91.38 106 ILE A CA 1
ATOM 865 C C . ILE A 1 106 ? 12.473 4.559 -25.335 1.00 91.38 106 ILE A C 1
ATOM 867 O O . ILE A 1 106 ? 12.813 5.604 -24.774 1.00 91.38 106 ILE A O 1
ATOM 871 N N . THR A 1 107 ? 11.281 4.002 -25.119 1.00 87.50 107 THR A N 1
ATOM 872 C CA . THR A 1 107 ? 10.392 4.511 -24.066 1.00 87.50 107 THR A CA 1
ATOM 873 C C . THR A 1 107 ? 10.932 4.137 -22.680 1.00 87.50 107 THR A C 1
ATOM 875 O O . THR A 1 107 ? 11.642 3.140 -22.521 1.00 87.50 107 THR A O 1
ATOM 878 N N . LYS A 1 108 ? 10.609 4.932 -21.651 1.00 80.56 108 LYS A N 1
ATOM 879 C CA . LYS A 1 108 ? 10.931 4.578 -20.254 1.00 80.56 108 LYS A CA 1
ATOM 880 C C . LYS A 1 108 ? 10.258 3.271 -19.815 1.00 80.56 108 LYS A C 1
ATOM 882 O O . LYS A 1 108 ? 10.853 2.507 -19.064 1.00 80.56 108 LYS A O 1
ATOM 887 N N . GLU A 1 109 ? 9.069 2.977 -20.337 1.00 70.19 109 GLU A N 1
ATOM 888 C CA . GLU A 1 109 ? 8.356 1.715 -20.093 1.00 70.19 109 GLU A CA 1
ATOM 889 C C . GLU A 1 109 ? 9.114 0.510 -20.675 1.00 70.19 109 GLU A C 1
ATOM 891 O O . GLU A 1 109 ? 9.304 -0.501 -19.993 1.00 70.19 109 GLU A O 1
ATOM 896 N N . ASP A 1 110 ? 9.647 0.644 -21.895 1.00 63.44 110 ASP A N 1
ATOM 897 C CA . ASP A 1 110 ? 10.493 -0.383 -22.514 1.00 63.44 110 ASP A CA 1
ATOM 898 C C . ASP A 1 110 ? 11.812 -0.580 -21.759 1.00 63.44 110 ASP A C 1
ATOM 900 O O . ASP A 1 110 ? 12.391 -1.660 -21.828 1.00 63.44 110 ASP A O 1
ATOM 904 N N . SER A 1 111 ? 12.302 0.427 -21.027 1.00 60.19 111 SER A N 1
ATOM 905 C CA . SER A 1 111 ? 13.500 0.311 -20.188 1.00 60.19 111 SER A CA 1
ATOM 906 C C . SER A 1 111 ? 13.264 -0.513 -18.931 1.00 60.19 111 SER A C 1
ATOM 908 O O . SER A 1 111 ? 14.142 -1.299 -18.588 1.00 60.19 111 SER A O 1
ATOM 910 N N . GLU A 1 112 ? 12.115 -0.391 -18.261 1.00 53.84 112 GLU A N 1
ATOM 911 C CA . GLU A 1 112 ? 11.791 -1.257 -17.117 1.00 53.84 112 GLU A CA 1
ATOM 912 C C . GLU A 1 112 ? 11.739 -2.730 -17.568 1.00 53.84 112 GLU A C 1
ATOM 914 O O . GLU A 1 112 ? 12.266 -3.620 -16.893 1.00 53.84 112 GLU A O 1
ATOM 919 N N . TYR A 1 113 ? 11.190 -2.984 -18.763 1.00 48.62 113 TYR A N 1
ATOM 920 C CA . TYR A 1 113 ? 11.137 -4.317 -19.367 1.00 48.62 113 TYR A CA 1
ATOM 921 C C . TYR A 1 113 ? 12.496 -4.787 -19.920 1.00 48.62 113 TYR A C 1
ATOM 923 O O . TYR A 1 113 ? 12.849 -5.960 -19.788 1.00 48.62 113 TYR A O 1
ATOM 931 N N . ALA A 1 114 ? 13.291 -3.894 -20.515 1.00 45.12 114 ALA A N 1
ATOM 932 C CA . ALA A 1 114 ? 14.612 -4.209 -21.053 1.00 45.12 114 ALA A CA 1
ATOM 933 C C . ALA A 1 114 ? 15.644 -4.417 -19.942 1.00 45.12 114 ALA A C 1
ATOM 935 O O . ALA A 1 114 ? 16.402 -5.370 -20.041 1.00 45.12 114 ALA A O 1
ATOM 936 N N . ASP A 1 115 ? 15.638 -3.637 -18.858 1.00 49.94 115 ASP A N 1
ATOM 937 C CA . ASP A 1 115 ? 16.480 -3.896 -17.680 1.00 49.94 115 ASP A CA 1
ATOM 938 C C . ASP A 1 115 ? 16.116 -5.207 -16.998 1.00 49.94 115 ASP A C 1
ATOM 940 O O . ASP A 1 115 ? 16.994 -5.917 -16.504 1.00 49.94 115 ASP A O 1
ATOM 944 N N . TYR A 1 116 ? 14.836 -5.576 -17.018 1.00 45.44 116 TYR A N 1
ATOM 945 C CA . TYR A 1 116 ? 14.402 -6.905 -16.613 1.00 45.44 116 TYR A CA 1
ATOM 946 C C . TYR A 1 116 ? 14.939 -7.995 -17.564 1.00 45.44 116 TYR A C 1
ATOM 948 O O . TYR A 1 116 ? 15.446 -9.018 -17.101 1.00 45.44 116 TYR A O 1
ATOM 956 N N . ALA A 1 117 ? 14.886 -7.773 -18.882 1.00 39.91 117 ALA A N 1
ATOM 957 C CA . ALA A 1 117 ? 15.257 -8.751 -19.909 1.00 39.91 117 ALA A CA 1
ATOM 958 C C . ALA A 1 117 ? 16.771 -8.860 -20.201 1.00 39.91 117 ALA A C 1
ATOM 960 O O . ALA A 1 117 ? 17.219 -9.906 -20.672 1.00 39.91 117 ALA A O 1
ATOM 961 N N . THR A 1 118 ? 17.571 -7.821 -19.935 1.00 42.25 118 THR A N 1
ATOM 962 C CA . THR A 1 118 ? 19.018 -7.759 -20.234 1.00 42.25 118 THR A CA 1
ATOM 963 C C . THR A 1 118 ? 19.909 -7.842 -18.994 1.00 42.25 118 THR A C 1
ATOM 965 O O . THR A 1 118 ? 21.123 -7.656 -19.094 1.00 42.25 118 THR A O 1
ATOM 968 N N . ARG A 1 119 ? 19.347 -8.136 -17.814 1.00 50.56 119 ARG A N 1
ATOM 969 C CA . ARG A 1 119 ? 20.133 -8.354 -16.591 1.00 50.56 119 ARG A CA 1
ATOM 970 C C . ARG A 1 119 ? 21.078 -9.547 -16.744 1.00 50.56 119 ARG A C 1
ATOM 972 O O . ARG A 1 119 ? 20.665 -10.674 -17.011 1.00 50.56 119 ARG A O 1
ATOM 979 N N . ILE A 1 120 ? 22.370 -9.295 -16.523 1.00 46.19 120 ILE A N 1
ATOM 980 C CA . ILE A 1 120 ? 23.437 -10.306 -16.518 1.00 46.19 120 ILE A CA 1
ATOM 981 C C . ILE A 1 120 ? 23.442 -10.993 -15.147 1.00 46.19 120 ILE A C 1
ATOM 983 O O . ILE A 1 120 ? 24.323 -10.787 -14.318 1.00 46.19 120 ILE A O 1
ATOM 987 N N . GLY A 1 121 ? 22.402 -11.774 -14.883 1.00 52.28 121 GLY A N 1
ATOM 988 C CA . GLY A 1 121 ? 22.271 -12.570 -13.670 1.00 52.28 121 GLY A CA 1
ATOM 989 C C . GLY A 1 121 ? 20.805 -12.836 -13.340 1.00 52.28 121 GLY A C 1
ATOM 990 O O . GLY A 1 121 ? 19.965 -11.974 -13.604 1.00 52.28 121 GLY A O 1
ATOM 991 N N . PRO A 1 122 ? 20.469 -14.015 -12.785 1.00 55.09 122 PRO A N 1
ATOM 992 C CA . PRO A 1 122 ? 19.134 -14.229 -12.249 1.00 55.09 122 PRO A CA 1
ATOM 993 C C . PRO A 1 122 ? 18.847 -13.126 -11.229 1.00 55.09 122 PRO A C 1
ATOM 995 O O . PRO A 1 122 ? 19.676 -12.875 -10.355 1.00 55.09 122 PRO A O 1
ATOM 998 N N . ILE A 1 123 ? 17.696 -12.458 -11.364 1.00 59.06 123 ILE A N 1
ATOM 999 C CA . ILE A 1 123 ? 17.189 -11.581 -10.308 1.00 59.06 123 ILE A CA 1
ATOM 1000 C C . ILE A 1 123 ? 17.137 -12.445 -9.054 1.00 59.06 123 ILE A C 1
ATOM 1002 O O . ILE A 1 123 ? 16.530 -13.523 -9.070 1.00 59.06 123 ILE A O 1
ATOM 1006 N N . ASP A 1 124 ? 17.839 -12.015 -8.009 1.00 71.19 124 ASP A N 1
ATOM 1007 C CA . ASP A 1 124 ? 17.728 -12.698 -6.739 1.00 71.19 124 ASP A CA 1
ATOM 1008 C C . ASP A 1 124 ? 16.251 -12.654 -6.311 1.00 71.19 124 ASP A C 1
ATOM 1010 O O . ASP A 1 124 ? 15.519 -11.718 -6.649 1.00 71.19 124 ASP A O 1
ATOM 1014 N N . PRO A 1 125 ? 15.760 -13.689 -5.634 1.00 71.94 125 PRO A N 1
ATOM 1015 C CA . PRO A 1 125 ? 14.357 -13.762 -5.273 1.00 71.94 125 PRO A CA 1
ATOM 1016 C C . PRO A 1 125 ? 13.773 -12.516 -4.605 1.00 71.94 125 PRO A C 1
ATOM 1018 O O . PRO A 1 125 ? 12.624 -12.178 -4.887 1.00 71.94 125 PRO A O 1
ATOM 1021 N N . ASP A 1 126 ? 14.556 -11.817 -3.786 1.00 73.81 126 ASP A N 1
ATOM 1022 C CA . ASP A 1 126 ? 14.106 -10.624 -3.074 1.00 73.81 126 ASP A CA 1
ATOM 1023 C C . ASP A 1 126 ? 13.909 -9.461 -4.050 1.00 73.81 126 ASP A C 1
ATOM 1025 O O . ASP A 1 126 ? 12.878 -8.786 -4.019 1.00 73.81 126 ASP A O 1
ATOM 1029 N N . GLY A 1 127 ? 14.832 -9.290 -5.000 1.00 77.19 127 GLY A N 1
ATOM 1030 C CA . GLY A 1 127 ? 14.674 -8.365 -6.115 1.00 77.19 127 GLY A CA 1
ATOM 1031 C C . GLY A 1 127 ? 13.405 -8.640 -6.926 1.00 77.19 127 GLY A C 1
ATOM 1032 O O . GLY A 1 127 ? 12.666 -7.708 -7.236 1.00 77.19 127 GLY A O 1
ATOM 1033 N N . PHE A 1 128 ? 13.108 -9.903 -7.243 1.00 79.81 128 PHE A N 1
ATOM 1034 C CA . PHE A 1 128 ? 11.909 -10.263 -8.011 1.00 79.81 128 PHE A CA 1
ATOM 1035 C C . PHE A 1 128 ? 10.634 -9.901 -7.246 1.00 79.81 128 PHE A C 1
ATOM 1037 O O . PHE A 1 128 ? 9.713 -9.320 -7.824 1.00 79.81 128 PHE A O 1
ATOM 1044 N N . LEU A 1 129 ? 10.593 -10.221 -5.951 1.00 80.31 129 LEU A N 1
ATOM 1045 C CA . LEU A 1 129 ? 9.458 -9.909 -5.089 1.00 80.31 129 LEU A CA 1
ATOM 1046 C C . LEU A 1 129 ? 9.248 -8.408 -4.957 1.00 80.31 129 LEU A C 1
ATOM 1048 O O . LEU A 1 129 ? 8.119 -7.949 -5.116 1.00 80.31 129 LEU A O 1
ATOM 1052 N N . ARG A 1 130 ? 10.330 -7.650 -4.762 1.00 82.88 130 ARG A N 1
ATOM 1053 C CA . ARG A 1 130 ? 10.290 -6.190 -4.714 1.00 82.88 130 ARG A CA 1
ATOM 1054 C C . ARG A 1 130 ? 9.680 -5.595 -5.974 1.00 82.88 130 ARG A C 1
ATOM 1056 O O . ARG A 1 130 ? 8.693 -4.880 -5.873 1.00 82.88 130 ARG A O 1
ATOM 1063 N N . TYR A 1 131 ? 10.199 -5.938 -7.153 1.00 83.25 131 TYR A N 1
ATOM 1064 C CA . TYR A 1 131 ? 9.678 -5.377 -8.406 1.00 83.25 131 TYR A CA 1
ATOM 1065 C C . TYR A 1 131 ? 8.241 -5.811 -8.697 1.00 83.25 131 TYR A C 1
ATOM 1067 O O . TYR A 1 131 ? 7.453 -5.030 -9.227 1.00 83.25 131 TYR A O 1
ATOM 1075 N N . THR A 1 132 ? 7.883 -7.043 -8.330 1.00 85.62 132 THR A N 1
ATOM 1076 C CA . THR A 1 132 ? 6.503 -7.524 -8.462 1.00 85.62 132 THR A CA 1
ATOM 1077 C C . THR A 1 132 ? 5.564 -6.688 -7.597 1.00 85.62 132 THR A C 1
ATOM 1079 O O . THR A 1 132 ? 4.529 -6.230 -8.081 1.00 85.62 132 THR A O 1
ATOM 1082 N N . TRP A 1 133 ? 5.933 -6.443 -6.340 1.00 88.62 133 TRP A N 1
ATOM 1083 C CA . TRP A 1 133 ? 5.126 -5.638 -5.434 1.00 88.62 133 TRP A CA 1
ATOM 1084 C C . TRP A 1 133 ? 5.075 -4.167 -5.824 1.00 88.62 133 TRP A C 1
ATOM 1086 O O . TRP A 1 133 ? 3.983 -3.611 -5.874 1.00 88.62 133 TRP A O 1
ATOM 1096 N N . GLU A 1 134 ? 6.202 -3.551 -6.176 1.00 88.00 134 GLU A N 1
ATOM 1097 C CA . GLU A 1 134 ? 6.247 -2.168 -6.665 1.00 88.00 134 GLU A CA 1
ATOM 1098 C C . GLU A 1 134 ? 5.311 -1.972 -7.866 1.00 88.00 134 GLU A C 1
ATOM 1100 O O . GLU A 1 134 ? 4.533 -1.017 -7.895 1.00 88.00 134 GLU A O 1
ATOM 1105 N N . ALA A 1 135 ? 5.311 -2.910 -8.820 1.00 88.81 135 ALA A N 1
ATOM 1106 C CA . ALA A 1 135 ? 4.414 -2.867 -9.969 1.00 88.81 135 ALA A CA 1
ATOM 1107 C C . ALA A 1 135 ? 2.937 -3.014 -9.563 1.00 88.81 135 ALA A C 1
ATOM 1109 O O . ALA A 1 135 ? 2.100 -2.222 -10.001 1.00 88.81 135 ALA A O 1
ATOM 1110 N N . LEU A 1 136 ? 2.607 -3.991 -8.710 1.00 91.00 136 LEU A N 1
ATOM 1111 C CA . LEU A 1 136 ? 1.235 -4.213 -8.241 1.00 91.00 136 LEU A CA 1
ATOM 1112 C C . LEU A 1 136 ? 0.698 -3.019 -7.446 1.00 91.00 136 LEU A C 1
ATOM 1114 O O . LEU A 1 136 ? -0.427 -2.594 -7.686 1.00 91.00 136 LEU A O 1
ATOM 1118 N N . ILE A 1 137 ? 1.498 -2.454 -6.543 1.00 91.06 137 ILE A N 1
ATOM 1119 C CA . ILE A 1 137 ? 1.125 -1.304 -5.710 1.00 91.06 137 ILE A CA 1
ATOM 1120 C C . ILE A 1 137 ? 0.981 -0.041 -6.558 1.00 91.06 137 ILE A C 1
ATOM 1122 O O . ILE A 1 137 ? 0.026 0.715 -6.374 1.00 91.06 137 ILE A O 1
ATOM 1126 N N . ARG A 1 138 ? 1.866 0.166 -7.542 1.00 90.62 138 ARG A N 1
ATOM 1127 C CA . ARG A 1 138 ? 1.745 1.266 -8.510 1.00 90.62 138 ARG A CA 1
ATOM 1128 C C . ARG A 1 138 ? 0.426 1.185 -9.277 1.00 90.62 138 ARG A C 1
ATOM 1130 O O . ARG A 1 138 ? -0.299 2.177 -9.327 1.00 90.62 138 ARG A O 1
ATOM 1137 N N . LEU A 1 139 ? 0.102 0.012 -9.824 1.00 93.06 139 LEU A N 1
ATOM 1138 C CA . LEU A 1 139 ? -1.148 -0.218 -10.555 1.00 93.06 139 LEU A CA 1
ATOM 1139 C C . LEU A 1 139 ? -2.373 -0.083 -9.647 1.00 93.06 139 LEU A C 1
ATOM 1141 O O . LEU A 1 139 ? -3.351 0.559 -10.028 1.00 93.06 139 LEU A O 1
ATOM 1145 N N . ALA A 1 140 ? -2.316 -0.640 -8.437 1.00 93.38 140 ALA A N 1
ATOM 1146 C CA . ALA A 1 140 ? -3.391 -0.542 -7.460 1.00 93.38 140 ALA A CA 1
ATOM 1147 C C . ALA A 1 140 ? -3.680 0.913 -7.088 1.00 93.38 140 ALA A C 1
ATOM 1149 O O . ALA A 1 140 ? -4.842 1.308 -7.091 1.00 93.38 140 ALA A O 1
ATOM 1150 N N . GLY A 1 141 ? -2.640 1.719 -6.853 1.00 91.69 141 GLY A N 1
ATOM 1151 C CA . GLY A 1 141 ? -2.771 3.139 -6.537 1.00 91.69 141 GLY A CA 1
ATOM 1152 C C . GLY A 1 141 ? -3.414 3.968 -7.653 1.00 91.69 141 GLY A C 1
ATOM 1153 O O . GLY A 1 141 ? -4.144 4.914 -7.372 1.00 91.69 141 GLY A O 1
ATOM 1154 N N . GLN A 1 142 ? -3.182 3.601 -8.914 1.00 91.12 142 GLN A N 1
ATOM 1155 C CA . GLN A 1 142 ? -3.768 4.267 -10.086 1.00 91.12 142 GLN A CA 1
ATOM 1156 C C . GLN A 1 142 ? -5.186 3.781 -10.424 1.00 91.12 142 GLN A C 1
ATOM 1158 O O . GLN A 1 142 ? -5.873 4.407 -11.227 1.00 91.12 142 GLN A O 1
ATOM 1163 N N . SER A 1 143 ? -5.613 2.659 -9.846 1.00 88.94 143 SER A N 1
ATOM 1164 C CA . SER A 1 143 ? -6.902 2.035 -10.135 1.00 88.94 143 SER A CA 1
ATOM 1165 C C . SER A 1 143 ? -8.003 2.594 -9.241 1.00 88.94 143 SER A C 1
ATOM 1167 O O . SER A 1 143 ? -7.786 2.797 -8.049 1.00 88.94 143 SER A O 1
ATOM 1169 N N . ASP A 1 144 ? -9.205 2.774 -9.786 1.00 83.94 144 ASP A N 1
ATOM 1170 C CA . ASP A 1 144 ? -10.379 3.134 -8.989 1.00 83.94 144 ASP A CA 1
ATOM 1171 C C . ASP A 1 144 ? -10.730 1.999 -8.013 1.00 83.94 144 ASP A C 1
ATOM 1173 O O . ASP A 1 144 ? -11.035 0.877 -8.424 1.00 83.94 144 ASP A O 1
ATOM 1177 N N . ARG A 1 145 ? -10.714 2.296 -6.708 1.00 77.50 145 ARG A N 1
ATOM 1178 C CA . ARG A 1 145 ? -11.075 1.348 -5.640 1.00 77.50 145 ARG A CA 1
ATOM 1179 C C . ARG A 1 145 ? -12.507 0.812 -5.729 1.00 77.50 145 ARG A C 1
ATOM 1181 O O . ARG A 1 145 ? -12.797 -0.217 -5.129 1.00 77.50 145 ARG A O 1
ATOM 1188 N N . SER A 1 146 ? -13.407 1.510 -6.424 1.00 75.00 146 SER A N 1
ATOM 1189 C CA . SER A 1 146 ? -14.793 1.071 -6.636 1.00 75.00 146 SER A CA 1
ATOM 1190 C C . SER A 1 146 ? -14.968 0.191 -7.881 1.00 75.00 146 SER A C 1
ATOM 1192 O O . SER A 1 146 ? -16.036 -0.388 -8.093 1.00 75.00 146 SER A O 1
ATOM 1194 N N . GLY A 1 147 ? -13.915 0.073 -8.693 1.00 78.06 147 GLY A N 1
ATOM 1195 C CA . GLY A 1 147 ? -13.889 -0.708 -9.919 1.00 78.06 147 GLY A CA 1
ATOM 1196 C C . GLY A 1 147 ? -13.521 -2.183 -9.720 1.00 78.06 147 GLY A C 1
ATOM 1197 O O . GLY A 1 147 ? -13.406 -2.705 -8.610 1.00 78.06 147 GLY A O 1
ATOM 1198 N N . ASN A 1 148 ? -13.340 -2.896 -10.834 1.00 88.88 148 ASN A N 1
ATOM 1199 C CA . ASN A 1 148 ? -12.982 -4.323 -10.833 1.00 88.88 148 ASN A CA 1
ATOM 1200 C C . ASN A 1 148 ? -11.467 -4.573 -10.934 1.00 88.88 148 ASN A C 1
ATOM 1202 O O . ASN A 1 148 ? -11.016 -5.721 -10.920 1.00 88.88 148 ASN A O 1
ATOM 1206 N N . GLU A 1 149 ? -10.678 -3.515 -11.050 1.00 91.00 149 GLU A N 1
ATOM 1207 C CA . GLU A 1 149 ? -9.244 -3.535 -11.298 1.00 91.00 149 GLU A CA 1
ATOM 1208 C C . GLU A 1 149 ? -8.492 -4.192 -10.139 1.00 91.00 149 GLU A C 1
ATOM 1210 O O . GLU A 1 149 ? -7.691 -5.099 -10.367 1.00 91.00 149 GLU A O 1
ATOM 1215 N N . HIS A 1 150 ? -8.816 -3.836 -8.891 1.00 93.12 150 HIS A N 1
ATOM 1216 C CA . HIS A 1 150 ? -8.230 -4.479 -7.705 1.00 93.12 150 HIS A CA 1
ATOM 1217 C C . HIS A 1 150 ? -8.539 -5.977 -7.649 1.00 93.12 150 HIS A C 1
ATOM 1219 O O . HIS A 1 150 ? -7.671 -6.772 -7.292 1.00 93.12 150 HIS A O 1
ATOM 1225 N N . SER A 1 151 ? -9.735 -6.388 -8.083 1.00 92.44 151 SER A N 1
ATOM 1226 C CA . SER A 1 151 ? -10.094 -7.809 -8.171 1.00 92.44 151 SER A CA 1
ATOM 1227 C C . SER A 1 151 ? -9.269 -8.545 -9.231 1.00 92.44 151 SER A C 1
ATOM 1229 O O . SER A 1 151 ? -8.787 -9.646 -8.970 1.00 92.44 151 SER A O 1
ATOM 1231 N N . LYS A 1 152 ? -9.023 -7.924 -10.393 1.00 93.31 152 LYS A N 1
ATOM 1232 C CA . LYS A 1 152 ? -8.143 -8.487 -11.433 1.00 93.31 152 LYS A CA 1
ATOM 1233 C C . LYS A 1 152 ? -6.697 -8.619 -10.947 1.00 93.31 152 LYS A C 1
ATOM 1235 O O . LYS A 1 152 ? -6.054 -9.634 -11.209 1.00 93.31 152 LYS A O 1
ATOM 1240 N N . LEU A 1 153 ? -6.184 -7.632 -10.210 1.00 93.44 153 LEU A N 1
ATOM 1241 C CA . LEU A 1 153 ? -4.858 -7.716 -9.588 1.00 93.44 153 LEU A CA 1
ATOM 1242 C C . LEU A 1 153 ? -4.806 -8.831 -8.526 1.00 93.44 153 LEU A C 1
ATOM 1244 O O . LEU A 1 153 ? -3.835 -9.587 -8.463 1.00 93.44 153 LEU A O 1
ATOM 1248 N N . ALA A 1 154 ? -5.873 -9.005 -7.743 1.00 92.81 154 ALA A N 1
ATOM 1249 C CA . ALA A 1 154 ? -5.992 -10.110 -6.793 1.00 92.81 154 ALA A CA 1
ATOM 1250 C C . ALA A 1 154 ? -6.049 -11.485 -7.487 1.00 92.81 154 ALA A C 1
ATOM 1252 O O . ALA A 1 154 ? -5.482 -12.455 -6.978 1.00 92.81 154 ALA A O 1
ATOM 1253 N N . ASP A 1 155 ? -6.667 -11.587 -8.666 1.00 93.12 155 ASP A N 1
ATOM 1254 C CA . ASP A 1 155 ? -6.648 -12.806 -9.484 1.00 93.12 155 ASP A CA 1
ATOM 1255 C C . ASP A 1 155 ? -5.238 -13.175 -9.952 1.00 93.12 155 ASP A C 1
ATOM 1257 O O . ASP A 1 155 ? -4.866 -14.353 -9.913 1.00 93.12 155 ASP A O 1
ATOM 1261 N N . ILE A 1 156 ? -4.424 -12.182 -10.322 1.00 91.00 156 ILE A N 1
ATOM 1262 C CA . ILE A 1 156 ? -3.004 -12.396 -10.634 1.00 91.00 156 ILE A CA 1
ATOM 1263 C C . ILE A 1 156 ? -2.288 -12.964 -9.404 1.00 91.00 156 ILE A C 1
ATOM 1265 O O . ILE A 1 156 ? -1.612 -13.986 -9.516 1.00 91.00 156 ILE A O 1
ATOM 1269 N N . MET A 1 157 ? -2.498 -12.384 -8.218 1.00 89.50 157 MET A N 1
ATOM 1270 C CA . MET A 1 157 ? -1.913 -12.889 -6.967 1.00 89.50 157 MET A CA 1
ATOM 1271 C C . MET A 1 157 ? -2.348 -14.326 -6.649 1.00 89.50 157 MET A C 1
ATOM 1273 O O . MET A 1 157 ? -1.510 -15.161 -6.297 1.00 89.50 157 MET A O 1
ATOM 1277 N N . ARG A 1 158 ? -3.630 -14.668 -6.843 1.00 90.06 158 ARG A N 1
ATOM 1278 C CA . ARG A 1 158 ? -4.115 -16.057 -6.715 1.00 90.06 158 ARG A CA 1
ATOM 1279 C C . ARG A 1 158 ? -3.407 -16.994 -7.677 1.00 90.06 158 ARG A C 1
ATOM 1281 O O . ARG A 1 158 ? -3.068 -18.114 -7.297 1.00 90.06 158 ARG A O 1
ATOM 1288 N N . TRP A 1 159 ? -3.224 -16.569 -8.924 1.00 88.94 159 TRP A N 1
ATOM 1289 C CA . TRP A 1 159 ? -2.567 -17.381 -9.938 1.00 88.94 159 TRP A CA 1
ATOM 1290 C C . TRP A 1 159 ? -1.090 -17.605 -9.602 1.00 88.94 159 TRP A C 1
ATOM 1292 O O . TRP A 1 159 ? -0.639 -18.751 -9.611 1.00 88.94 159 TRP A O 1
ATOM 1302 N N . LEU A 1 160 ? -0.373 -16.552 -9.197 1.00 84.88 160 LEU A N 1
ATOM 1303 C CA . LEU A 1 160 ? 1.017 -16.640 -8.741 1.00 84.88 160 LEU A CA 1
ATOM 1304 C C . LEU A 1 160 ? 1.158 -17.570 -7.528 1.00 84.88 160 LEU A C 1
ATOM 1306 O O . LEU A 1 160 ? 2.044 -18.423 -7.508 1.00 84.88 160 LEU A O 1
ATOM 1310 N N . GLY A 1 161 ? 0.235 -17.496 -6.566 1.00 80.00 161 GLY A N 1
ATOM 1311 C CA . GLY A 1 161 ? 0.214 -18.376 -5.393 1.00 80.00 161 GLY A CA 1
ATOM 1312 C C . GLY A 1 161 ? -0.011 -19.865 -5.705 1.00 80.00 161 GLY A C 1
ATOM 1313 O O . GLY A 1 161 ? 0.293 -20.714 -4.866 1.00 80.00 161 GLY A O 1
ATOM 1314 N N . ARG A 1 162 ? -0.519 -20.205 -6.899 1.00 83.56 162 ARG A N 1
ATOM 1315 C CA . ARG A 1 162 ? -0.710 -21.595 -7.364 1.00 83.56 162 ARG A CA 1
ATOM 1316 C C . ARG A 1 162 ? 0.501 -22.157 -8.106 1.00 83.56 162 ARG A C 1
ATOM 1318 O O . ARG A 1 162 ? 0.521 -23.353 -8.404 1.00 83.56 162 ARG A O 1
ATOM 1325 N N . LEU A 1 163 ? 1.487 -21.327 -8.436 1.00 82.12 163 LEU A N 1
ATOM 1326 C CA . LEU A 1 163 ? 2.671 -21.782 -9.152 1.00 82.12 163 LEU A CA 1
ATOM 1327 C C . LEU A 1 163 ? 3.534 -22.701 -8.266 1.00 82.12 163 LEU A C 1
ATOM 1329 O O . LEU A 1 163 ? 3.538 -22.574 -7.038 1.00 82.12 163 LEU A O 1
ATOM 1333 N N . PRO A 1 164 ? 4.296 -23.640 -8.863 1.00 75.81 164 PRO A N 1
ATOM 1334 C CA . PRO A 1 164 ? 5.159 -24.541 -8.107 1.00 75.81 164 PRO A CA 1
ATOM 1335 C C . PRO A 1 164 ? 6.137 -23.766 -7.225 1.00 75.81 164 PRO A C 1
ATOM 1337 O O . PRO A 1 164 ? 6.821 -22.863 -7.714 1.00 75.81 164 PRO A O 1
ATOM 1340 N N . ARG A 1 165 ? 6.227 -24.134 -5.940 1.00 70.81 165 ARG A N 1
ATOM 1341 C CA . ARG A 1 165 ? 7.136 -23.501 -4.972 1.00 70.81 165 ARG A CA 1
ATOM 1342 C C . ARG A 1 165 ? 8.563 -23.497 -5.509 1.00 70.81 165 ARG A C 1
ATOM 1344 O O . ARG A 1 165 ? 9.150 -24.553 -5.730 1.00 70.81 165 ARG A O 1
ATOM 1351 N N . ARG A 1 166 ? 9.116 -22.300 -5.702 1.00 66.50 166 ARG A N 1
ATOM 1352 C CA . ARG A 1 166 ? 10.534 -22.109 -6.009 1.00 66.50 166 ARG A CA 1
ATOM 1353 C C . ARG A 1 166 ? 11.262 -21.752 -4.713 1.00 66.50 166 ARG A C 1
ATOM 1355 O O . ARG A 1 166 ? 10.935 -20.711 -4.140 1.00 66.50 166 ARG A O 1
ATOM 1362 N N . PRO A 1 167 ? 12.166 -22.615 -4.218 1.00 63.50 167 PRO A N 1
ATOM 1363 C CA . PRO A 1 167 ? 12.880 -22.370 -2.97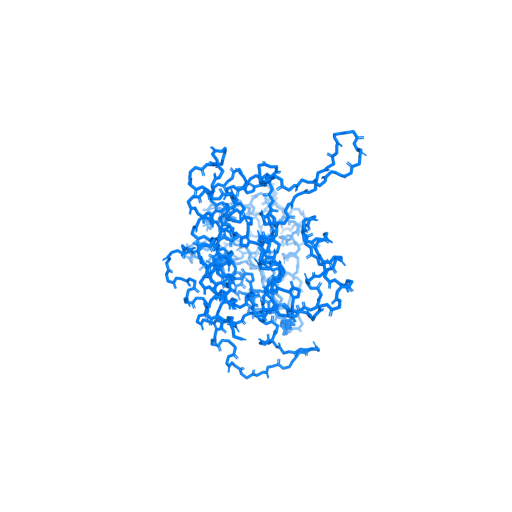2 1.00 63.50 167 PRO A CA 1
ATOM 1364 C C . PRO A 1 167 ? 13.864 -21.213 -3.135 1.00 63.50 167 PRO A C 1
ATOM 1366 O O . PRO A 1 167 ? 14.486 -21.058 -4.188 1.00 63.50 167 PRO A O 1
ATOM 1369 N N . ILE A 1 168 ? 13.989 -20.417 -2.081 1.00 65.12 168 ILE A N 1
ATOM 1370 C CA . ILE A 1 168 ? 14.902 -19.278 -1.951 1.00 65.12 168 ILE A CA 1
ATOM 1371 C C . ILE A 1 168 ? 15.569 -19.384 -0.572 1.00 65.12 168 ILE A C 1
ATOM 1373 O O . ILE A 1 168 ? 15.055 -20.117 0.279 1.00 65.12 168 ILE A O 1
ATOM 1377 N N . PRO A 1 169 ? 16.719 -18.741 -0.309 1.00 53.16 169 PRO A N 1
ATOM 1378 C CA . PRO A 1 169 ? 17.316 -18.786 1.024 1.00 53.16 169 PRO A CA 1
ATOM 1379 C C . PRO A 1 169 ? 16.278 -18.397 2.092 1.00 53.16 169 PRO A C 1
ATOM 1381 O O . PRO A 1 169 ? 15.666 -17.340 2.004 1.00 53.16 169 PRO A O 1
ATOM 1384 N N . ASN A 1 170 ? 16.047 -19.282 3.066 1.00 55.62 170 ASN A N 1
ATOM 1385 C CA . ASN A 1 170 ? 15.087 -19.131 4.171 1.00 55.62 170 ASN A CA 1
ATOM 1386 C C . ASN A 1 170 ? 13.584 -19.061 3.812 1.00 55.62 170 ASN A C 1
ATOM 1388 O O . ASN A 1 170 ? 12.777 -18.927 4.730 1.00 55.62 170 ASN A O 1
ATOM 1392 N N . ASN A 1 171 ? 13.171 -19.167 2.539 1.00 62.12 171 ASN A N 1
ATOM 1393 C CA . ASN A 1 171 ? 11.751 -19.067 2.162 1.00 62.12 171 ASN A CA 1
ATOM 1394 C C . ASN A 1 171 ? 11.431 -19.710 0.787 1.00 62.12 171 ASN A C 1
ATOM 1396 O O . ASN A 1 171 ? 12.244 -20.422 0.195 1.00 62.12 171 ASN A O 1
ATOM 1400 N N . SER A 1 172 ? 10.247 -19.456 0.227 1.00 69.88 172 SER A N 1
ATOM 1401 C CA . SER A 1 172 ? 9.945 -19.666 -1.194 1.00 69.88 172 SER A CA 1
ATOM 1402 C C . SER A 1 172 ? 9.428 -18.376 -1.831 1.00 69.88 172 SER A C 1
ATOM 1404 O O . SER A 1 172 ? 8.779 -17.584 -1.153 1.00 69.88 172 SER A O 1
ATOM 1406 N N . VAL A 1 173 ? 9.680 -18.165 -3.131 1.00 69.44 173 VAL A N 1
ATOM 1407 C CA . VAL A 1 173 ? 9.246 -16.943 -3.851 1.00 69.44 173 VAL A CA 1
ATOM 1408 C C . VAL A 1 173 ? 7.766 -16.650 -3.575 1.00 69.44 173 VAL A C 1
ATOM 1410 O O . VAL A 1 173 ? 7.393 -15.559 -3.167 1.00 69.44 173 VAL A O 1
ATOM 1413 N N . TRP A 1 174 ? 6.906 -17.658 -3.708 1.00 75.44 174 TRP A N 1
ATOM 1414 C CA . TRP A 1 174 ? 5.460 -17.477 -3.549 1.00 75.44 174 TRP A CA 1
ATOM 1415 C C . TRP A 1 174 ? 5.012 -17.295 -2.096 1.00 75.44 174 TRP A C 1
ATOM 1417 O O . TRP A 1 174 ? 3.926 -16.782 -1.852 1.00 75.44 174 TRP A O 1
ATOM 1427 N N . GLU A 1 175 ? 5.831 -17.694 -1.126 1.00 72.00 175 GLU A N 1
ATOM 1428 C CA . GLU A 1 175 ? 5.594 -17.385 0.283 1.00 72.00 175 GLU A CA 1
ATOM 1429 C C . GLU A 1 175 ? 6.069 -15.966 0.631 1.00 72.00 175 GLU A C 1
ATOM 1431 O O . GLU A 1 175 ? 5.415 -15.297 1.426 1.00 72.00 175 GLU A O 1
ATOM 1436 N N . GLY A 1 176 ? 7.108 -15.457 -0.040 1.00 63.94 176 GLY A N 1
ATOM 1437 C CA . GLY A 1 176 ? 7.517 -14.049 0.002 1.00 63.94 176 GLY A CA 1
ATOM 1438 C C . GLY A 1 176 ? 6.447 -13.082 -0.527 1.00 63.94 176 GLY A C 1
ATOM 1439 O O . GLY A 1 176 ? 6.279 -11.993 0.011 1.00 63.94 176 GLY A O 1
ATOM 1440 N N . LEU A 1 177 ? 5.617 -13.516 -1.485 1.00 73.19 177 LEU A N 1
ATOM 1441 C CA . LEU A 1 177 ? 4.429 -12.771 -1.936 1.00 73.19 177 LEU A CA 1
ATOM 1442 C C . LEU A 1 177 ? 3.322 -12.647 -0.877 1.00 73.19 177 LEU A C 1
ATOM 1444 O O . LEU A 1 177 ? 2.291 -12.048 -1.153 1.00 73.19 177 LEU A O 1
ATOM 1448 N N . ARG A 1 178 ? 3.482 -13.208 0.325 1.00 77.62 178 ARG A N 1
ATOM 1449 C CA . ARG A 1 178 ? 2.541 -12.971 1.431 1.00 77.62 178 ARG A CA 1
ATOM 1450 C C . ARG A 1 178 ? 2.897 -11.751 2.280 1.00 77.62 178 ARG A C 1
ATOM 1452 O O . ARG A 1 178 ? 2.100 -11.392 3.142 1.00 77.62 178 ARG A O 1
ATOM 1459 N N . TRP A 1 179 ? 4.069 -11.156 2.052 1.00 79.06 179 TRP A N 1
ATOM 1460 C CA . TRP A 1 179 ? 4.639 -10.073 2.852 1.00 79.06 179 TRP A CA 1
ATOM 1461 C C . TRP A 1 179 ? 4.536 -8.767 2.071 1.00 79.06 179 TRP A C 1
ATOM 1463 O O . TRP A 1 179 ? 5.401 -8.435 1.260 1.00 79.06 179 TRP A O 1
ATOM 1473 N N . ILE A 1 180 ? 3.422 -8.072 2.274 1.00 86.12 180 ILE A N 1
ATOM 1474 C CA . ILE A 1 180 ? 3.103 -6.812 1.597 1.00 86.12 180 ILE A CA 1
ATOM 1475 C C . ILE A 1 180 ? 3.557 -5.587 2.410 1.00 86.12 180 ILE A C 1
ATOM 1477 O O . ILE A 1 180 ? 3.709 -4.513 1.835 1.00 86.12 180 ILE A O 1
ATOM 1481 N N . ASP A 1 181 ? 3.828 -5.750 3.713 1.00 83.81 181 ASP A N 1
ATOM 1482 C CA . ASP A 1 181 ? 4.133 -4.670 4.667 1.00 83.81 181 ASP A CA 1
ATOM 1483 C C . ASP A 1 181 ? 5.104 -3.598 4.165 1.00 83.81 181 ASP A C 1
ATOM 1485 O O . ASP A 1 181 ? 4.781 -2.417 4.290 1.00 83.81 181 ASP A O 1
ATOM 1489 N N . PRO A 1 182 ? 6.261 -3.937 3.555 1.00 85.25 182 PRO A N 1
ATOM 1490 C CA . PRO A 1 182 ? 7.232 -2.919 3.153 1.00 85.25 182 PRO A CA 1
ATOM 1491 C C . PRO A 1 182 ? 6.727 -1.986 2.045 1.00 85.25 182 PRO A C 1
ATOM 1493 O O . PRO A 1 182 ? 7.357 -0.969 1.771 1.00 85.25 182 PRO A O 1
ATOM 1496 N N . TYR A 1 183 ? 5.627 -2.348 1.383 1.00 86.94 183 TYR A N 1
ATOM 1497 C CA . TYR A 1 183 ? 5.105 -1.660 0.206 1.00 86.94 183 TYR A CA 1
ATOM 1498 C C . TYR A 1 183 ? 3.803 -0.904 0.477 1.00 86.94 183 TYR A C 1
ATOM 1500 O O . TYR A 1 183 ? 3.321 -0.198 -0.409 1.00 86.94 183 TYR A O 1
ATOM 1508 N N . ILE A 1 184 ? 3.227 -1.043 1.675 1.00 89.56 184 ILE A N 1
ATOM 1509 C CA . ILE A 1 184 ? 2.058 -0.260 2.073 1.00 89.56 184 ILE A CA 1
ATOM 1510 C C . ILE A 1 184 ? 2.560 1.069 2.653 1.00 89.56 184 ILE A C 1
ATOM 1512 O O . ILE A 1 184 ? 3.299 1.055 3.643 1.00 89.56 184 ILE A O 1
ATOM 1516 N N . PRO A 1 185 ? 2.190 2.216 2.057 1.00 89.06 185 PRO A N 1
ATOM 1517 C CA . PRO A 1 185 ? 2.618 3.515 2.550 1.00 89.06 185 PRO A CA 1
ATOM 1518 C C . PRO A 1 185 ? 2.067 3.785 3.956 1.00 89.06 185 PRO A C 1
ATOM 1520 O O . PRO A 1 185 ? 0.938 3.424 4.285 1.00 89.06 185 PRO A O 1
ATOM 1523 N N . SER A 1 186 ? 2.861 4.466 4.778 1.00 87.38 186 SER A N 1
ATOM 1524 C CA . SER A 1 186 ? 2.400 5.033 6.048 1.00 87.38 186 SER A CA 1
ATOM 1525 C C . SER A 1 186 ? 1.735 6.387 5.815 1.00 87.38 186 SER A C 1
ATOM 1527 O O . SER A 1 186 ? 2.046 7.076 4.844 1.00 87.38 186 SER A O 1
ATOM 1529 N N . PHE A 1 187 ? 0.845 6.790 6.721 1.00 84.81 187 PHE A N 1
ATOM 1530 C CA . PHE A 1 187 ? 0.282 8.139 6.705 1.00 84.81 187 PHE A CA 1
ATOM 1531 C C . PHE A 1 187 ? 1.387 9.189 6.921 1.00 84.81 187 PHE A C 1
ATOM 1533 O O . PHE A 1 187 ? 2.251 9.005 7.781 1.00 84.81 187 PHE A O 1
ATOM 1540 N N . HIS A 1 188 ? 1.356 10.285 6.162 1.00 83.25 188 HIS A N 1
ATOM 1541 C CA . HIS A 1 188 ? 2.260 11.426 6.319 1.00 83.25 188 HIS A CA 1
ATOM 1542 C C . HIS A 1 188 ? 1.571 12.738 5.925 1.00 83.25 188 HIS A C 1
ATOM 1544 O O . HIS A 1 188 ? 0.680 12.743 5.078 1.00 83.25 188 HIS A O 1
ATOM 1550 N N . GLU A 1 189 ? 2.028 13.862 6.483 1.00 75.25 189 GLU A N 1
ATOM 1551 C CA . GLU A 1 189 ? 1.423 15.192 6.278 1.00 75.25 189 GLU A CA 1
ATOM 1552 C C . GLU A 1 189 ? 1.371 15.640 4.809 1.00 75.25 189 GLU A C 1
ATOM 1554 O O . GLU A 1 189 ? 0.470 16.372 4.415 1.00 75.25 189 GLU A O 1
ATOM 1559 N N . GLY A 1 190 ? 2.292 15.163 3.961 1.00 74.00 190 GLY A N 1
ATOM 1560 C CA . GLY A 1 190 ? 2.242 15.432 2.515 1.00 74.00 190 GLY A CA 1
ATOM 1561 C C . GLY A 1 190 ? 0.903 15.050 1.860 1.00 74.00 190 GLY A C 1
ATOM 1562 O O . GLY A 1 190 ? 0.432 15.773 0.987 1.00 74.00 190 GLY A O 1
ATOM 1563 N N . LEU A 1 191 ? 0.228 14.005 2.364 1.00 80.94 191 LEU A N 1
ATOM 1564 C CA . LEU A 1 191 ? -1.074 13.548 1.857 1.00 80.94 191 LEU A CA 1
ATOM 1565 C C . LEU A 1 191 ? -2.194 14.582 2.041 1.00 80.94 191 LEU A C 1
ATOM 1567 O O . LEU A 1 191 ? -3.206 14.518 1.354 1.00 80.94 191 LEU A O 1
ATOM 1571 N N . LEU A 1 192 ? -2.028 15.530 2.964 1.00 77.56 192 LEU A N 1
ATOM 1572 C CA . LEU A 1 192 ? -3.021 16.565 3.261 1.00 77.56 192 LEU A CA 1
ATOM 1573 C C . LEU A 1 192 ? -3.114 17.621 2.156 1.00 77.56 192 LEU A C 1
ATOM 1575 O O . LEU A 1 192 ? -4.088 18.365 2.081 1.00 77.56 192 LEU A O 1
ATOM 1579 N N . SER A 1 193 ? -2.064 17.726 1.340 1.00 80.62 193 SER A N 1
ATOM 1580 C CA . SER A 1 193 ? -1.879 18.820 0.384 1.00 80.62 193 SER A CA 1
ATOM 1581 C C . SER A 1 193 ? -2.275 18.443 -1.046 1.00 80.62 193 SER A C 1
ATOM 1583 O O . SER A 1 193 ? -2.409 19.331 -1.888 1.00 80.62 193 SER A O 1
ATOM 1585 N N . ASP A 1 194 ? -2.454 17.149 -1.328 1.00 88.56 194 ASP A N 1
ATOM 1586 C CA . ASP A 1 194 ? -2.729 16.618 -2.663 1.00 88.56 194 ASP A CA 1
ATOM 1587 C C . ASP A 1 194 ? -3.808 15.522 -2.604 1.00 88.56 194 ASP A C 1
ATOM 1589 O O . ASP A 1 194 ? -3.560 14.376 -2.228 1.00 88.56 194 ASP A O 1
ATOM 1593 N N . GLU A 1 195 ? -5.023 15.880 -3.028 1.00 88.62 195 GLU A N 1
ATOM 1594 C CA . GLU A 1 195 ? -6.169 14.964 -3.097 1.00 88.62 195 GLU A CA 1
ATOM 1595 C C . GLU A 1 195 ? -5.896 13.757 -4.013 1.00 88.62 195 GLU A C 1
ATOM 1597 O O . GLU A 1 195 ? -6.357 12.649 -3.735 1.00 88.62 195 GLU A O 1
ATOM 1602 N N . ALA A 1 196 ? -5.133 13.932 -5.098 1.00 89.81 196 ALA A N 1
ATOM 1603 C CA . ALA A 1 196 ? -4.798 12.829 -5.995 1.00 89.81 196 ALA A CA 1
ATOM 1604 C C . ALA A 1 196 ? -3.807 11.860 -5.333 1.00 89.81 196 ALA A C 1
ATOM 1606 O O . ALA A 1 196 ? -3.928 10.640 -5.494 1.00 89.81 196 ALA A O 1
ATOM 1607 N N . GLU A 1 197 ? -2.859 12.383 -4.554 1.00 90.94 197 GLU A N 1
ATOM 1608 C CA . GLU A 1 197 ? -1.943 11.570 -3.754 1.00 90.94 197 GLU A CA 1
ATOM 1609 C C . GLU A 1 197 ? -2.689 10.821 -2.643 1.00 90.94 197 GLU A C 1
ATOM 1611 O O . GLU A 1 197 ? -2.494 9.611 -2.477 1.00 90.94 197 GLU A O 1
ATOM 1616 N N . PHE A 1 198 ? -3.620 11.484 -1.950 1.00 92.56 198 PHE A N 1
ATOM 1617 C CA . PHE A 1 198 ? -4.456 10.828 -0.948 1.00 92.56 198 PHE A CA 1
ATOM 1618 C C . PHE A 1 198 ? -5.369 9.761 -1.562 1.00 92.56 198 PHE A C 1
ATOM 1620 O O . PHE A 1 198 ? -5.489 8.659 -1.023 1.00 92.56 198 PHE A O 1
ATOM 1627 N N . GLN A 1 199 ? -5.952 10.008 -2.736 1.00 93.06 199 GLN A N 1
ATOM 1628 C CA . GLN A 1 199 ? -6.752 8.998 -3.426 1.00 93.06 199 GLN A CA 1
ATOM 1629 C C . GLN A 1 199 ? -5.903 7.781 -3.822 1.00 93.06 199 GLN A C 1
ATOM 1631 O O . GLN A 1 199 ? -6.342 6.641 -3.643 1.00 93.06 199 GLN A O 1
ATOM 1636 N N . LYS A 1 200 ? -4.667 7.992 -4.292 1.00 92.75 200 LYS A N 1
ATOM 1637 C CA . LYS A 1 200 ? -3.712 6.907 -4.565 1.00 92.75 200 LYS A CA 1
ATOM 1638 C C . LYS A 1 200 ? -3.398 6.110 -3.298 1.00 92.75 200 LYS A C 1
ATOM 1640 O O . LYS A 1 200 ? -3.380 4.879 -3.341 1.00 92.75 200 LYS A O 1
ATOM 1645 N N . TYR A 1 201 ? -3.191 6.797 -2.179 1.00 94.00 201 TYR A N 1
ATOM 1646 C CA . TYR A 1 201 ? -2.986 6.190 -0.867 1.00 94.00 201 TYR A CA 1
ATOM 1647 C C . TYR A 1 201 ? -4.184 5.313 -0.454 1.00 94.00 201 TYR A C 1
ATOM 1649 O O . TYR A 1 201 ? -4.005 4.131 -0.146 1.00 94.00 201 TYR A O 1
ATOM 1657 N N . LEU A 1 202 ? -5.416 5.825 -0.568 1.00 95.06 202 LEU A N 1
ATOM 1658 C CA . LEU A 1 202 ? -6.642 5.057 -0.310 1.00 95.06 202 LEU A CA 1
ATOM 1659 C C . LEU A 1 202 ? -6.764 3.825 -1.216 1.00 95.06 202 LEU A C 1
ATOM 1661 O O . LEU A 1 202 ? -7.155 2.754 -0.752 1.00 95.06 202 LEU A O 1
ATOM 1665 N N . ASN A 1 203 ? -6.421 3.954 -2.498 1.00 95.62 203 ASN A N 1
ATOM 1666 C CA . ASN A 1 203 ? -6.489 2.849 -3.453 1.00 95.62 203 ASN A CA 1
ATOM 1667 C C . ASN A 1 203 ? -5.494 1.728 -3.104 1.00 95.62 203 ASN A C 1
ATOM 1669 O O . ASN A 1 203 ? -5.844 0.550 -3.186 1.00 95.62 203 ASN A O 1
ATOM 1673 N N . ILE A 1 204 ? -4.277 2.073 -2.666 1.00 95.31 204 ILE A N 1
ATOM 1674 C CA . ILE A 1 204 ? -3.282 1.085 -2.218 1.00 95.31 204 ILE A CA 1
ATOM 1675 C C . ILE A 1 204 ? -3.789 0.334 -0.982 1.00 95.31 204 ILE A C 1
ATOM 1677 O O . ILE A 1 204 ? -3.736 -0.898 -0.947 1.00 95.31 204 ILE A O 1
ATOM 1681 N N . HIS A 1 205 ? -4.329 1.055 0.004 1.00 95.75 205 HIS A N 1
ATOM 1682 C CA . HIS A 1 205 ? -4.910 0.445 1.199 1.00 95.75 205 HIS A CA 1
ATOM 1683 C C . HIS A 1 205 ? -6.104 -0.459 0.873 1.00 95.75 205 HIS A C 1
ATOM 1685 O O . HIS A 1 205 ? -6.195 -1.557 1.416 1.00 95.75 205 HIS A O 1
ATOM 1691 N N . ALA A 1 206 ? -6.980 -0.051 -0.051 1.00 95.94 206 ALA A N 1
ATOM 1692 C CA . ALA A 1 206 ? -8.118 -0.863 -0.482 1.00 95.94 206 ALA A CA 1
ATOM 1693 C C . ALA A 1 206 ? -7.679 -2.175 -1.132 1.00 95.94 206 ALA A C 1
ATOM 1695 O O . ALA A 1 206 ? -8.195 -3.242 -0.793 1.00 95.94 206 ALA A O 1
ATOM 1696 N N . PHE A 1 207 ? -6.664 -2.121 -1.993 1.00 95.56 207 PHE A N 1
ATOM 1697 C CA . PHE A 1 207 ? -6.096 -3.319 -2.593 1.00 95.56 207 PHE A CA 1
ATOM 1698 C C . PHE A 1 207 ? -5.459 -4.245 -1.547 1.00 95.56 207 PHE A C 1
ATOM 1700 O O . PHE A 1 207 ? -5.719 -5.449 -1.550 1.00 95.56 207 PHE A O 1
ATOM 1707 N N . ALA A 1 208 ? -4.665 -3.701 -0.621 1.00 95.19 208 ALA A N 1
ATOM 1708 C CA . ALA A 1 208 ? -4.032 -4.489 0.434 1.00 95.19 208 ALA A CA 1
ATOM 1709 C C . ALA A 1 208 ? -5.062 -5.139 1.379 1.00 95.19 208 ALA A C 1
ATOM 1711 O O . ALA A 1 208 ? -4.930 -6.318 1.728 1.00 95.19 208 ALA A O 1
ATOM 1712 N N . ALA A 1 209 ? -6.120 -4.407 1.736 1.00 95.25 209 ALA A N 1
ATOM 1713 C CA . ALA A 1 209 ? -7.220 -4.913 2.549 1.00 95.25 209 ALA A CA 1
ATOM 1714 C C . ALA A 1 209 ? -7.997 -6.024 1.831 1.00 95.25 209 ALA A C 1
ATOM 1716 O O . ALA A 1 209 ? -8.261 -7.065 2.431 1.00 95.25 209 ALA A O 1
ATOM 1717 N N . LEU A 1 210 ? -8.260 -5.870 0.528 1.00 94.94 210 LEU A N 1
ATOM 1718 C CA . LEU A 1 210 ? -8.853 -6.920 -0.303 1.00 94.94 210 LEU A CA 1
ATOM 1719 C C . LEU A 1 210 ? -7.989 -8.189 -0.325 1.00 94.94 210 LEU A C 1
ATOM 1721 O O . LEU A 1 210 ? -8.501 -9.289 -0.117 1.00 94.94 210 LEU A O 1
ATOM 1725 N N . LEU A 1 211 ? -6.679 -8.067 -0.572 1.00 94.19 211 LEU A N 1
ATOM 1726 C CA . LEU A 1 211 ? -5.777 -9.225 -0.576 1.00 94.19 211 LEU A CA 1
ATOM 1727 C C . LEU A 1 211 ? -5.751 -9.934 0.783 1.00 94.19 211 LEU A C 1
ATOM 1729 O O . LEU A 1 211 ? -5.684 -11.166 0.827 1.00 94.19 211 LEU A O 1
ATOM 1733 N N . THR A 1 212 ? -5.810 -9.159 1.868 1.00 93.25 212 THR A N 1
ATOM 1734 C CA . THR A 1 212 ? -5.851 -9.672 3.242 1.00 93.25 212 THR A CA 1
ATOM 1735 C C . THR A 1 212 ? -7.146 -10.434 3.486 1.00 93.25 212 THR A C 1
ATOM 1737 O O . THR A 1 212 ? -7.083 -11.597 3.873 1.00 93.25 212 THR A O 1
ATOM 1740 N N . GLY A 1 213 ? -8.303 -9.847 3.161 1.00 92.81 213 GLY A N 1
ATOM 1741 C CA . GLY A 1 213 ? -9.610 -10.503 3.270 1.00 92.81 213 GLY A CA 1
ATOM 1742 C C . GLY A 1 213 ? -9.732 -11.778 2.434 1.00 92.81 213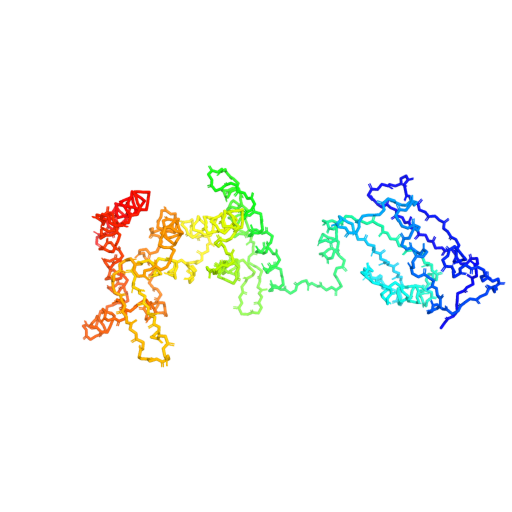 GLY A C 1
ATOM 1743 O O . GLY A 1 213 ? -10.387 -12.737 2.818 1.00 92.81 213 GLY A O 1
ATOM 1744 N N . LEU A 1 214 ? -9.040 -11.847 1.299 1.00 92.38 214 LEU A N 1
ATOM 1745 C CA . LEU A 1 214 ? -8.979 -13.059 0.478 1.00 92.38 214 LEU A CA 1
ATOM 1746 C C . LEU A 1 214 ? -7.987 -14.116 1.001 1.00 92.38 214 LEU A C 1
ATOM 1748 O O . LEU A 1 214 ? -7.835 -15.166 0.371 1.00 92.38 214 LEU A O 1
ATOM 1752 N N . GLY A 1 215 ? -7.270 -13.841 2.094 1.00 89.44 215 GLY A N 1
ATOM 1753 C CA . GLY A 1 215 ? -6.237 -14.715 2.653 1.00 89.44 215 GLY A CA 1
ATOM 1754 C C . GLY A 1 215 ? -5.012 -14.893 1.747 1.00 89.44 215 GLY A C 1
ATOM 1755 O O . GLY A 1 215 ? -4.308 -15.902 1.847 1.00 89.44 215 GLY A O 1
ATOM 1756 N N . LEU A 1 216 ? -4.772 -13.956 0.821 1.00 89.81 216 LEU A N 1
ATOM 1757 C CA . LEU A 1 216 ? -3.659 -14.020 -0.137 1.00 89.81 216 LEU A CA 1
ATOM 1758 C C . LEU A 1 216 ? -2.360 -13.465 0.445 1.00 89.81 216 LEU A C 1
ATOM 1760 O O . LEU A 1 216 ? -1.281 -13.937 0.087 1.00 89.81 216 LEU A O 1
ATOM 1764 N N . VAL A 1 217 ? -2.471 -12.508 1.363 1.00 90.25 217 VAL A N 1
ATOM 1765 C CA . VAL A 1 217 ? -1.361 -11.947 2.141 1.00 90.25 217 VAL A CA 1
ATOM 1766 C C . VAL A 1 217 ? -1.635 -12.113 3.632 1.00 90.25 217 VAL A C 1
ATOM 1768 O O . VAL A 1 217 ? -2.765 -12.396 4.036 1.00 90.25 217 VAL A O 1
ATOM 1771 N N . ARG A 1 218 ? -0.590 -11.991 4.454 1.00 87.94 218 ARG A N 1
ATOM 1772 C CA . ARG A 1 218 ? -0.765 -11.893 5.910 1.00 87.94 218 ARG A CA 1
ATOM 1773 C C . ARG A 1 218 ? -1.358 -10.530 6.257 1.00 87.94 218 ARG A C 1
ATOM 1775 O O . ARG A 1 218 ? -1.227 -9.600 5.468 1.00 87.94 218 ARG A O 1
ATOM 1782 N N . VAL A 1 219 ? -1.985 -10.430 7.429 1.00 88.50 219 VAL A N 1
ATOM 1783 C CA . VAL A 1 219 ? -2.382 -9.132 7.983 1.00 88.50 219 VAL A CA 1
ATOM 1784 C C . VAL A 1 219 ? -1.125 -8.277 8.114 1.00 88.50 219 VAL A C 1
ATOM 1786 O O . VAL A 1 219 ? -0.200 -8.707 8.805 1.00 88.50 219 VAL A O 1
ATOM 1789 N N . PRO A 1 220 ? -1.074 -7.115 7.448 1.00 88.69 220 PRO A N 1
ATOM 1790 C CA . PRO A 1 220 ? 0.068 -6.239 7.565 1.00 88.69 220 PRO A CA 1
ATOM 1791 C C . PRO A 1 220 ? -0.034 -5.351 8.809 1.00 88.69 220 PRO A C 1
ATOM 1793 O O . PRO A 1 220 ? -1.131 -4.981 9.235 1.00 88.69 220 PRO A O 1
ATOM 1796 N N . TYR A 1 221 ? 1.109 -4.927 9.335 1.00 87.31 221 TYR A N 1
ATOM 1797 C CA . TYR A 1 221 ? 1.238 -3.959 10.421 1.00 87.31 221 TYR A CA 1
ATOM 1798 C C . TYR A 1 221 ? 0.440 -2.680 10.135 1.00 87.31 221 TYR A C 1
ATOM 1800 O O . TYR A 1 221 ? -0.249 -2.155 11.009 1.00 87.31 221 TYR A O 1
ATOM 1808 N N . GLN A 1 222 ? 0.451 -2.205 8.885 1.00 89.19 222 GLN A N 1
ATOM 1809 C CA . GLN A 1 222 ? -0.298 -1.017 8.473 1.00 89.19 222 GLN A CA 1
ATOM 1810 C C . GLN A 1 222 ? -1.819 -1.172 8.622 1.00 89.19 222 GLN A C 1
ATOM 1812 O O . GLN A 1 222 ? -2.505 -0.157 8.726 1.00 89.19 222 GLN A O 1
ATOM 1817 N N . ALA A 1 223 ? -2.362 -2.395 8.655 1.00 91.38 223 ALA A N 1
ATOM 1818 C CA . ALA A 1 223 ? -3.778 -2.614 8.949 1.00 91.38 223 ALA A CA 1
ATOM 1819 C C . ALA A 1 223 ? -4.093 -2.289 10.412 1.00 91.38 223 ALA A C 1
ATOM 1821 O O . ALA A 1 223 ? -5.003 -1.510 10.692 1.00 91.38 223 ALA A O 1
ATOM 1822 N N . ILE A 1 224 ? -3.291 -2.832 11.334 1.00 89.69 224 ILE A N 1
ATOM 1823 C CA . ILE A 1 224 ? -3.420 -2.579 12.774 1.00 89.69 224 ILE A CA 1
ATOM 1824 C C . ILE A 1 224 ? -3.144 -1.107 13.075 1.00 89.69 224 ILE A C 1
ATOM 1826 O O . ILE A 1 224 ? -3.934 -0.464 13.759 1.00 89.69 224 ILE A O 1
ATOM 1830 N N . SER A 1 225 ? -2.075 -0.546 12.504 1.00 89.06 225 SER A N 1
ATOM 1831 C CA . SER A 1 225 ? -1.703 0.856 12.702 1.00 89.06 225 SER A CA 1
ATOM 1832 C C . SER A 1 225 ? -2.797 1.820 12.227 1.00 89.06 225 SER A C 1
ATOM 1834 O O . SER A 1 225 ? -3.135 2.749 12.955 1.00 89.06 225 SER A O 1
ATOM 1836 N N . ALA A 1 226 ? -3.402 1.586 11.055 1.00 92.38 226 ALA A N 1
ATOM 1837 C CA . ALA A 1 226 ? -4.463 2.450 10.533 1.00 92.38 226 ALA A CA 1
ATOM 1838 C C . ALA A 1 226 ? -5.707 2.481 11.435 1.00 92.38 226 ALA A C 1
ATOM 1840 O O . ALA A 1 226 ? -6.304 3.539 11.614 1.00 92.38 226 ALA A O 1
ATOM 1841 N N . ILE A 1 227 ? -6.085 1.339 12.019 1.00 94.12 227 ILE A N 1
ATOM 1842 C CA . ILE A 1 227 ? -7.211 1.268 12.957 1.00 94.12 227 ILE A CA 1
ATOM 1843 C C . ILE A 1 227 ? -6.816 1.897 14.296 1.00 94.12 227 ILE A C 1
ATOM 1845 O O . ILE A 1 227 ? -7.546 2.740 14.809 1.00 94.12 227 ILE A O 1
ATOM 1849 N N . ALA A 1 228 ? -5.641 1.557 14.832 1.00 91.38 228 ALA A N 1
ATOM 1850 C CA . ALA A 1 228 ? -5.152 2.056 16.117 1.00 91.38 228 ALA A CA 1
ATOM 1851 C C . ALA A 1 228 ? -5.039 3.588 16.161 1.00 91.38 228 ALA A C 1
ATOM 1853 O O . ALA A 1 228 ? -5.400 4.193 17.167 1.00 91.38 228 ALA A O 1
ATOM 1854 N N . GLN A 1 229 ? -4.619 4.221 15.061 1.00 90.69 229 GLN A N 1
ATOM 1855 C CA . GLN A 1 229 ? -4.531 5.683 14.945 1.00 90.69 229 GLN A CA 1
ATOM 1856 C C . GLN A 1 229 ? -5.869 6.411 15.135 1.00 90.69 229 GLN A C 1
ATOM 1858 O O . GLN A 1 229 ? -5.861 7.609 15.398 1.00 90.69 229 GLN A O 1
ATOM 1863 N N . VAL A 1 230 ? -6.995 5.713 14.975 1.00 93.94 230 VAL A N 1
ATOM 1864 C CA . VAL A 1 230 ? -8.345 6.244 15.212 1.00 93.94 230 VAL A CA 1
ATOM 1865 C C . VAL A 1 230 ? -8.913 5.702 16.523 1.00 93.94 230 VAL A C 1
ATOM 1867 O O . VAL A 1 230 ? -9.573 6.412 17.277 1.00 93.94 230 VAL A O 1
ATOM 1870 N N . ALA A 1 231 ? -8.657 4.422 16.788 1.00 93.12 231 ALA A N 1
ATOM 1871 C CA . ALA A 1 231 ? -9.372 3.652 17.786 1.00 93.12 231 ALA A CA 1
ATOM 1872 C C . ALA A 1 231 ? -8.710 3.635 19.177 1.00 93.12 231 ALA A C 1
ATOM 1874 O O . ALA A 1 231 ? -9.369 3.329 20.168 1.00 93.12 231 ALA A O 1
ATOM 1875 N N . GLU A 1 232 ? -7.405 3.912 19.270 1.00 93.00 232 GLU A N 1
ATOM 1876 C CA . GLU A 1 232 ? -6.608 3.625 20.475 1.00 93.00 232 GLU A CA 1
ATOM 1877 C C . GLU A 1 232 ? -6.013 4.872 21.145 1.00 93.00 232 GLU A C 1
ATOM 1879 O O . GLU A 1 232 ? -5.205 4.750 22.070 1.00 93.00 232 GLU A O 1
ATOM 1884 N N . GLY A 1 233 ? -6.460 6.060 20.730 1.00 87.62 233 GLY A N 1
ATOM 1885 C CA . GLY A 1 233 ? -6.041 7.351 21.276 1.00 87.62 233 GLY A CA 1
ATOM 1886 C C . GLY A 1 233 ? -4.698 7.841 20.734 1.00 87.62 233 GLY A C 1
ATOM 1887 O O . GLY A 1 233 ? -4.023 7.164 19.957 1.00 87.62 233 GLY A O 1
ATOM 1888 N N . VAL A 1 234 ? -4.300 9.035 21.169 1.00 87.12 234 VAL A N 1
ATOM 1889 C CA . VAL A 1 234 ? -3.082 9.711 20.701 1.00 87.12 234 VAL A CA 1
ATOM 1890 C C . VAL A 1 234 ? -2.193 10.132 21.863 1.00 87.12 234 VAL A C 1
ATOM 1892 O O . VAL A 1 234 ? -2.656 10.365 22.981 1.00 87.12 234 VAL A O 1
ATOM 1895 N N . VAL A 1 235 ? -0.891 10.222 21.599 1.00 84.44 235 VAL A N 1
ATOM 1896 C CA . VAL A 1 235 ? 0.085 10.792 22.529 1.00 84.44 235 VAL A CA 1
ATOM 1897 C C . VAL A 1 235 ? 0.713 12.002 21.864 1.00 84.44 235 VAL A C 1
ATOM 1899 O O . VAL A 1 235 ? 1.321 11.865 20.805 1.00 84.44 235 VAL A O 1
ATOM 1902 N N . PHE A 1 236 ? 0.603 13.163 22.499 1.00 81.00 236 PHE A N 1
ATOM 1903 C CA . PHE A 1 236 ? 1.285 14.378 22.063 1.00 81.00 236 PHE A CA 1
ATOM 1904 C C . PHE A 1 236 ? 2.267 14.859 23.134 1.00 81.00 236 PHE A C 1
ATOM 1906 O O . PHE A 1 236 ? 2.138 14.562 24.328 1.00 81.00 236 PHE A O 1
ATOM 1913 N N . GLN A 1 237 ? 3.302 15.564 22.685 1.00 73.75 237 GLN A N 1
ATOM 1914 C CA . GLN A 1 237 ? 4.239 16.252 23.567 1.00 73.75 237 GLN A CA 1
ATOM 1915 C C . GLN A 1 237 ? 3.734 17.670 23.819 1.00 73.75 237 GLN A C 1
ATOM 1917 O O . GLN A 1 237 ? 3.278 18.334 22.893 1.00 73.75 237 GLN A O 1
ATOM 1922 N N . GLU A 1 238 ? 3.830 18.139 25.064 1.00 72.50 238 GLU A N 1
ATOM 1923 C CA . GLU A 1 238 ? 3.648 19.563 25.357 1.00 72.50 238 GLU A CA 1
ATOM 1924 C C . GLU A 1 238 ? 4.671 20.396 24.563 1.00 72.50 238 GLU A C 1
ATOM 1926 O O . GLU A 1 238 ? 5.821 19.974 24.410 1.00 72.50 238 GLU A O 1
ATOM 1931 N N . GLU A 1 239 ? 4.261 21.585 24.101 1.00 63.44 239 GLU A N 1
ATOM 1932 C CA . GLU A 1 239 ? 5.039 22.485 23.224 1.00 63.44 239 GLU A CA 1
ATOM 1933 C C . GLU A 1 239 ? 6.457 22.797 23.746 1.00 63.44 239 GLU A C 1
ATOM 1935 O O . GLU A 1 239 ? 7.373 23.049 22.964 1.00 63.44 239 GLU A O 1
ATOM 1940 N N . ASP A 1 240 ? 6.671 22.690 25.058 1.00 71.88 240 ASP A N 1
ATOM 1941 C CA . ASP A 1 240 ? 7.945 22.968 25.727 1.00 71.88 240 ASP A CA 1
ATOM 1942 C C . ASP A 1 240 ? 8.881 21.740 25.835 1.00 71.88 240 ASP A C 1
ATOM 1944 O O . ASP A 1 240 ? 9.878 21.769 26.564 1.00 71.88 240 ASP A O 1
ATOM 1948 N N . GLY A 1 241 ? 8.568 20.631 25.154 1.00 60.38 241 GLY A N 1
ATOM 1949 C CA . GLY A 1 241 ? 9.277 19.352 25.317 1.00 60.38 241 GLY A CA 1
ATOM 1950 C C . GLY A 1 241 ? 8.973 18.672 26.659 1.00 60.38 241 GLY A C 1
ATOM 1951 O O . GLY A 1 241 ? 9.811 17.947 27.202 1.00 60.38 241 GLY A O 1
ATOM 1952 N N . GLY A 1 242 ? 7.790 18.962 27.211 1.00 67.94 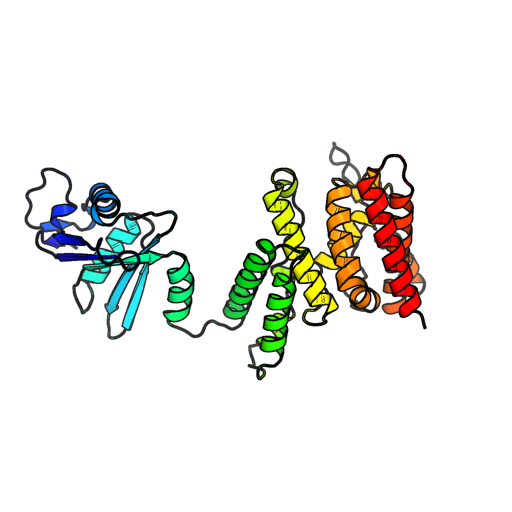242 GLY A N 1
ATOM 1953 C CA . GLY A 1 242 ? 7.300 18.475 28.497 1.00 67.94 242 GLY A CA 1
ATOM 1954 C C . GLY A 1 242 ? 6.882 17.002 28.494 1.00 67.94 242 GLY A C 1
ATOM 1955 O O . GLY A 1 242 ? 7.317 16.185 27.678 1.00 67.94 242 GLY A O 1
ATOM 1956 N N . LYS A 1 243 ? 6.045 16.622 29.465 1.00 75.25 243 LYS A N 1
ATOM 1957 C CA . LYS A 1 243 ? 5.621 15.225 29.641 1.00 75.25 243 LYS A CA 1
ATOM 1958 C C . LYS A 1 243 ? 4.696 14.821 28.488 1.00 75.25 243 LYS A C 1
ATOM 1960 O O . LYS A 1 243 ? 3.796 15.568 28.137 1.00 75.25 243 LYS A O 1
ATOM 1965 N N . ALA A 1 244 ? 4.873 13.615 27.946 1.00 77.81 244 ALA A N 1
ATOM 1966 C CA . ALA A 1 244 ? 3.909 13.034 27.013 1.00 77.81 244 ALA A CA 1
ATOM 1967 C C . ALA A 1 244 ? 2.524 12.920 27.676 1.00 77.81 244 ALA A C 1
ATOM 1969 O O . ALA A 1 244 ? 2.386 12.289 28.734 1.00 77.81 244 ALA A O 1
ATOM 1970 N N . ILE A 1 245 ? 1.518 13.535 27.053 1.00 80.12 245 ILE A N 1
ATOM 1971 C CA . ILE A 1 245 ? 0.117 13.472 27.467 1.00 80.12 245 ILE A CA 1
ATOM 1972 C C . ILE A 1 245 ? -0.593 12.505 26.527 1.00 80.12 245 ILE A C 1
ATOM 1974 O O . ILE A 1 245 ? -0.503 12.621 25.308 1.00 80.12 245 ILE A O 1
ATOM 1978 N N . SER A 1 246 ? -1.278 11.526 27.110 1.00 84.38 246 SER A N 1
ATOM 1979 C CA . SER A 1 246 ? -2.159 10.628 26.372 1.00 84.38 246 SER A CA 1
ATOM 1980 C C . SER A 1 246 ? -3.569 11.194 26.388 1.00 84.38 246 SER A C 1
ATOM 1982 O O . SER A 1 246 ? -4.093 11.452 27.475 1.00 84.38 246 SER A O 1
ATOM 1984 N N . SER A 1 247 ? -4.179 11.328 25.216 1.00 84.75 247 SER A N 1
ATOM 1985 C CA . SER A 1 247 ? -5.594 11.646 25.097 1.00 84.75 247 SER A CA 1
ATOM 1986 C C . SER A 1 247 ? -6.391 10.469 24.559 1.00 84.75 247 SER A C 1
ATOM 1988 O O . SER A 1 247 ? -5.952 9.719 23.682 1.00 84.75 247 SER A O 1
ATOM 1990 N N . GLU A 1 248 ? -7.577 10.323 25.135 1.00 85.88 248 GLU A N 1
ATOM 1991 C CA . GLU A 1 248 ? -8.607 9.393 24.700 1.00 85.88 248 GLU A CA 1
ATOM 1992 C C . GLU A 1 248 ? -9.739 10.139 23.983 1.00 85.88 248 GLU A C 1
ATOM 1994 O O . GLU A 1 248 ? -10.679 9.484 23.555 1.00 85.88 248 GLU A O 1
ATOM 1999 N N . ASP A 1 249 ? -9.677 11.463 23.834 1.00 86.38 249 ASP A N 1
ATOM 2000 C CA . ASP A 1 249 ? -10.677 12.233 23.093 1.00 86.38 249 ASP A CA 1
ATOM 2001 C C . ASP A 1 249 ? -10.490 11.996 21.580 1.00 86.38 249 ASP A C 1
ATOM 2003 O O . ASP A 1 249 ? -9.381 12.186 21.066 1.00 86.38 249 ASP A O 1
ATOM 2007 N N . PRO A 1 250 ? -11.524 11.551 20.839 1.00 84.12 250 PRO A N 1
ATOM 2008 C CA . PRO A 1 250 ? -11.430 11.411 19.391 1.00 84.12 250 PRO A CA 1
ATOM 2009 C C . PRO A 1 250 ? -11.019 12.702 18.672 1.00 84.12 250 PRO A C 1
ATOM 2011 O O . PRO A 1 250 ? -10.323 12.623 17.658 1.00 84.12 250 PRO A O 1
ATOM 2014 N N . LEU A 1 251 ? -11.393 13.874 19.197 1.00 87.00 251 LEU A N 1
ATOM 2015 C CA . LEU A 1 251 ? -11.099 15.179 18.598 1.00 87.00 251 LEU A CA 1
ATOM 2016 C C . LEU A 1 251 ? -9.614 15.544 18.647 1.00 87.00 251 LEU A C 1
ATOM 2018 O O . LEU A 1 251 ? -9.150 16.309 17.801 1.00 87.00 251 LEU A O 1
ATOM 2022 N N . ASP A 1 252 ? -8.856 14.949 19.567 1.00 88.69 252 ASP A N 1
ATOM 2023 C CA . ASP A 1 252 ? -7.402 15.123 19.629 1.00 88.69 252 ASP A CA 1
ATOM 2024 C C . ASP A 1 252 ? -6.677 14.321 18.532 1.00 88.69 252 ASP A C 1
ATOM 2026 O O . ASP A 1 252 ? -5.469 14.461 18.330 1.00 88.69 252 ASP A O 1
ATOM 2030 N N . THR A 1 253 ? -7.400 13.486 17.778 1.00 89.06 253 THR A N 1
ATOM 2031 C CA . THR A 1 253 ? -6.844 12.771 16.628 1.00 89.06 253 THR A CA 1
ATOM 2032 C C . THR A 1 253 ? -6.739 13.698 15.423 1.00 89.06 253 THR A C 1
ATOM 2034 O O . THR A 1 253 ? -7.716 13.971 14.724 1.00 89.06 253 THR A O 1
ATOM 2037 N N . GLU A 1 254 ? -5.518 14.122 15.107 1.00 88.19 254 GLU A N 1
ATOM 2038 C CA . GLU A 1 254 ? -5.248 14.894 13.892 1.00 88.19 254 GLU A CA 1
ATOM 2039 C C . GLU A 1 254 ? -5.722 14.157 12.634 1.00 88.19 254 GLU A C 1
ATOM 2041 O O . GLU A 1 254 ? -5.408 12.976 12.441 1.00 88.19 254 GLU A O 1
ATOM 2046 N N . HIS A 1 255 ? -6.428 14.877 11.757 1.00 91.44 255 HIS A N 1
ATOM 2047 C CA . HIS A 1 255 ? -6.963 14.358 10.490 1.00 91.44 255 HIS A CA 1
ATOM 2048 C C . HIS A 1 255 ? -7.856 13.123 10.677 1.00 91.44 255 HIS A C 1
ATOM 2050 O O . HIS A 1 255 ? -7.772 12.146 9.923 1.00 91.44 255 HIS A O 1
ATOM 2056 N N . LEU A 1 256 ? -8.700 13.163 11.717 1.00 93.31 256 LEU A N 1
ATOM 2057 C CA . LEU A 1 256 ? -9.619 12.087 12.083 1.00 93.31 256 LEU A CA 1
ATOM 2058 C C . LEU A 1 256 ? -10.452 11.592 10.893 1.00 93.31 256 LEU A C 1
ATOM 2060 O O . LEU A 1 256 ? -10.630 10.390 10.734 1.00 93.31 256 LEU A O 1
ATOM 2064 N N . ASP A 1 257 ? -10.937 12.482 10.031 1.00 93.31 257 ASP A N 1
ATOM 2065 C CA . ASP A 1 257 ? -11.728 12.150 8.841 1.00 93.31 257 ASP A CA 1
ATOM 2066 C C . ASP A 1 257 ? -10.958 11.282 7.827 1.00 93.31 257 ASP A C 1
ATOM 2068 O O . ASP A 1 257 ? -11.455 10.243 7.369 1.00 93.31 257 ASP A O 1
ATOM 2072 N N . MET A 1 258 ? -9.716 11.658 7.521 1.00 94.00 258 MET A N 1
ATOM 2073 C CA . MET A 1 258 ? -8.847 10.922 6.603 1.00 94.00 258 MET A CA 1
ATOM 2074 C C . MET A 1 258 ? -8.449 9.570 7.195 1.00 94.00 258 MET A C 1
ATOM 2076 O O . MET A 1 258 ? -8.596 8.544 6.528 1.00 94.00 258 MET A O 1
ATOM 2080 N N . LYS A 1 259 ? -8.021 9.535 8.462 1.00 94.81 259 LYS A N 1
ATOM 2081 C CA . LYS A 1 259 ? -7.630 8.291 9.146 1.00 94.81 259 LYS A CA 1
ATOM 2082 C C . LYS A 1 259 ? -8.810 7.333 9.322 1.00 94.81 259 LYS A C 1
ATOM 2084 O O . LYS A 1 259 ? -8.670 6.143 9.041 1.00 94.81 259 LYS A O 1
ATOM 2089 N N . THR A 1 260 ? -9.996 7.848 9.663 1.00 96.50 260 THR A N 1
ATOM 2090 C CA . THR A 1 260 ? -11.243 7.059 9.727 1.00 96.50 260 THR A CA 1
ATOM 2091 C C . THR A 1 260 ? -11.547 6.415 8.379 1.00 96.50 260 THR A C 1
ATOM 2093 O O . THR A 1 260 ? -11.930 5.249 8.325 1.00 96.50 260 THR A O 1
ATOM 2096 N N . THR A 1 261 ? -11.299 7.122 7.272 1.00 96.06 261 THR A N 1
ATOM 2097 C CA . THR A 1 261 ? -11.487 6.569 5.922 1.00 96.06 261 THR A CA 1
ATOM 2098 C C . THR A 1 261 ? -10.581 5.366 5.651 1.00 96.06 261 THR A C 1
ATOM 2100 O O . THR A 1 261 ? -11.021 4.389 5.043 1.00 96.06 261 THR A O 1
ATOM 2103 N N . VAL A 1 262 ? -9.333 5.396 6.118 1.00 96.00 262 VAL A N 1
ATOM 2104 C CA . VAL A 1 262 ? -8.374 4.292 5.944 1.00 96.00 262 VAL A CA 1
ATOM 2105 C C . VAL A 1 262 ? -8.723 3.116 6.854 1.00 96.00 262 VAL A C 1
ATOM 2107 O O . VAL A 1 262 ? -8.709 1.970 6.405 1.00 96.00 262 VAL A O 1
ATOM 2110 N N . ALA A 1 263 ? -9.088 3.384 8.110 1.00 96.62 263 ALA A N 1
ATOM 2111 C CA . ALA A 1 263 ? -9.553 2.355 9.037 1.00 96.62 263 ALA A CA 1
ATOM 2112 C C . ALA A 1 263 ? -10.803 1.639 8.495 1.00 96.62 263 ALA A C 1
ATOM 2114 O O . ALA A 1 263 ? -10.867 0.408 8.515 1.00 96.62 263 ALA A O 1
ATOM 2115 N N . ALA A 1 264 ? -11.744 2.392 7.912 1.00 97.12 264 ALA A N 1
ATOM 2116 C CA . ALA A 1 264 ? -12.946 1.844 7.289 1.00 97.12 264 ALA A CA 1
ATOM 2117 C C . ALA A 1 264 ? -12.625 0.819 6.199 1.00 97.12 264 ALA A C 1
ATOM 2119 O O . ALA A 1 264 ? -13.259 -0.231 6.127 1.00 97.12 264 ALA A O 1
ATOM 2120 N N . ILE A 1 265 ? -11.635 1.116 5.353 1.00 96.19 265 ILE A N 1
ATOM 2121 C CA . ILE A 1 265 ? -11.192 0.222 4.279 1.00 96.19 265 ILE A CA 1
ATOM 2122 C C . ILE A 1 265 ? -10.727 -1.122 4.854 1.00 96.19 265 ILE A C 1
ATOM 2124 O O . ILE A 1 265 ? -11.131 -2.179 4.365 1.00 96.19 265 ILE A O 1
ATOM 2128 N N . TRP A 1 266 ? -9.893 -1.090 5.894 1.00 96.12 266 TRP A N 1
ATOM 2129 C CA . TRP A 1 266 ? -9.366 -2.305 6.512 1.00 96.12 266 TRP A CA 1
ATOM 2130 C C . TRP A 1 266 ? -10.444 -3.130 7.199 1.00 96.12 266 TRP A C 1
ATOM 2132 O O . TRP A 1 266 ? -10.459 -4.348 7.033 1.00 96.12 266 TRP A O 1
ATOM 2142 N N . ILE A 1 267 ? -11.359 -2.485 7.921 1.00 95.88 267 ILE A N 1
ATOM 2143 C CA . ILE A 1 267 ? -12.439 -3.180 8.624 1.00 95.88 267 ILE A CA 1
ATOM 2144 C C . ILE A 1 267 ? -13.406 -3.811 7.616 1.00 95.88 267 ILE A C 1
ATOM 2146 O O . ILE A 1 267 ? -13.641 -5.014 7.684 1.00 95.88 267 ILE A O 1
ATOM 2150 N N . LYS A 1 268 ? -13.857 -3.060 6.604 1.00 94.00 268 LYS A N 1
ATOM 2151 C CA . LYS A 1 268 ? -14.811 -3.560 5.597 1.00 94.00 268 LYS A CA 1
ATOM 2152 C C . LYS A 1 268 ? -14.263 -4.702 4.741 1.00 94.00 268 LYS A C 1
ATOM 2154 O O . LYS A 1 268 ? -15.002 -5.603 4.364 1.00 94.00 268 LYS A O 1
ATOM 2159 N N . HIS A 1 269 ? -12.981 -4.668 4.377 1.00 92.44 269 HIS A N 1
ATOM 2160 C CA . HIS A 1 269 ? -12.426 -5.662 3.448 1.00 92.44 269 HIS A CA 1
ATOM 2161 C C . HIS A 1 269 ? -11.605 -6.759 4.129 1.00 92.44 269 HIS A C 1
ATOM 2163 O O . HIS A 1 269 ? -11.536 -7.872 3.612 1.00 92.44 269 HIS A O 1
ATOM 2169 N N . GLY A 1 270 ? -10.991 -6.470 5.276 1.00 91.38 270 GLY A N 1
ATOM 2170 C CA . GLY A 1 270 ? -10.108 -7.384 6.003 1.00 91.38 270 GLY A CA 1
ATOM 2171 C C . GLY A 1 270 ? -10.569 -7.721 7.422 1.00 91.38 270 GLY A C 1
ATOM 2172 O O . GLY A 1 270 ? -9.920 -8.542 8.068 1.00 91.38 270 GLY A O 1
ATOM 2173 N N . GLY A 1 271 ? -11.667 -7.137 7.911 1.00 91.31 271 GLY A N 1
ATOM 2174 C CA . GLY A 1 271 ? -12.107 -7.236 9.304 1.00 91.31 271 GLY A CA 1
ATOM 2175 C C . GLY A 1 271 ? -12.296 -8.667 9.801 1.00 91.31 271 GLY A C 1
ATOM 2176 O O . GLY A 1 271 ? -11.806 -9.008 10.872 1.00 91.31 271 GLY A O 1
ATOM 2177 N N . HIS A 1 272 ? -12.903 -9.545 9.000 1.00 90.81 272 HIS A N 1
ATOM 2178 C CA . HIS A 1 272 ? -13.070 -10.954 9.372 1.00 90.81 272 HIS A CA 1
ATOM 2179 C C . HIS A 1 272 ? -11.725 -11.679 9.574 1.00 90.81 272 HIS A C 1
ATOM 2181 O O . HIS A 1 272 ? -11.597 -12.506 10.476 1.00 90.81 272 HIS A O 1
ATOM 2187 N N . VAL A 1 273 ? -10.691 -11.354 8.787 1.00 90.56 273 VAL A N 1
ATOM 2188 C CA . VAL A 1 273 ? -9.338 -11.908 8.981 1.00 90.56 273 VAL A CA 1
ATOM 2189 C C . VAL A 1 273 ? -8.680 -11.290 10.210 1.00 90.56 273 VAL A C 1
ATOM 2191 O O . VAL A 1 273 ? -8.074 -12.020 10.992 1.00 90.56 273 VAL A O 1
ATOM 2194 N N . LEU A 1 274 ? -8.838 -9.977 10.409 1.00 88.44 274 LEU A N 1
ATOM 2195 C CA . LEU A 1 274 ? -8.334 -9.251 11.578 1.00 88.44 274 LEU A CA 1
ATOM 2196 C C . LEU A 1 274 ? -8.917 -9.796 12.890 1.00 88.44 274 LEU A C 1
ATOM 2198 O O . LEU A 1 274 ? -8.170 -9.997 13.840 1.00 88.44 274 LEU A O 1
ATOM 2202 N N . TYR A 1 275 ? -10.210 -10.122 12.930 1.00 87.62 275 TYR A N 1
ATOM 2203 C CA . TYR A 1 275 ? -10.867 -10.673 14.121 1.00 87.62 275 TYR A CA 1
ATOM 2204 C C . TYR A 1 275 ? -10.260 -12.012 14.577 1.00 87.62 275 TYR A C 1
ATOM 2206 O O . TYR A 1 275 ? -10.180 -12.304 15.770 1.00 87.62 275 TYR A O 1
ATOM 2214 N N . HIS A 1 276 ? -9.789 -12.827 13.628 1.00 82.06 276 HIS A N 1
ATOM 2215 C CA . HIS A 1 276 ? -9.143 -14.115 13.905 1.00 82.06 276 HIS A CA 1
ATOM 2216 C C . HIS A 1 276 ? -7.619 -14.023 13.987 1.00 82.06 276 HIS A C 1
ATOM 2218 O O . HIS A 1 276 ? -6.950 -15.029 14.253 1.00 82.06 276 HIS A O 1
ATOM 2224 N N . PHE A 1 277 ? -7.050 -12.850 13.718 1.00 74.38 277 PHE A N 1
ATOM 2225 C CA . PHE A 1 277 ? -5.615 -12.659 13.676 1.00 74.38 277 PHE A CA 1
ATOM 2226 C C . PHE A 1 277 ? -5.049 -12.758 15.091 1.00 74.38 277 PHE A C 1
ATOM 2228 O O . PHE A 1 277 ? -5.246 -11.881 15.915 1.00 74.38 277 PHE A O 1
ATOM 2235 N N . ALA A 1 278 ? -4.358 -13.859 15.386 1.00 61.62 278 ALA A N 1
ATOM 2236 C CA . ALA A 1 278 ? -3.804 -14.147 16.705 1.00 61.62 278 ALA A CA 1
ATOM 2237 C C . ALA A 1 278 ? -2.273 -14.231 16.658 1.00 61.62 278 ALA A C 1
ATOM 2239 O O . ALA A 1 278 ? -1.693 -15.268 16.983 1.00 61.62 278 ALA A O 1
ATOM 2240 N N . VAL A 1 279 ? -1.609 -13.157 16.224 1.00 64.81 279 VAL A N 1
ATOM 2241 C CA . VAL A 1 279 ? -0.143 -13.054 16.312 1.00 64.81 279 VAL A CA 1
ATOM 2242 C C . VAL A 1 279 ? 0.239 -12.376 17.626 1.00 64.81 279 VAL A C 1
ATOM 2244 O O . VAL A 1 279 ? -0.428 -11.448 18.082 1.00 64.81 279 VAL A O 1
ATOM 2247 N N . GLN A 1 280 ? 1.267 -12.923 18.277 1.00 58.81 280 GLN A N 1
ATOM 2248 C CA . GLN A 1 280 ? 1.704 -12.524 19.614 1.00 58.81 280 GLN A CA 1
ATOM 2249 C C . GLN A 1 280 ? 2.429 -11.172 19.614 1.00 58.81 280 GLN A C 1
ATOM 2251 O O . GLN A 1 280 ? 2.268 -10.410 20.563 1.00 58.81 280 GLN A O 1
ATOM 2256 N N . ASP A 1 281 ? 3.186 -10.889 18.552 1.00 59.03 281 ASP A N 1
ATOM 2257 C CA . ASP A 1 281 ? 4.070 -9.723 18.468 1.00 59.03 281 ASP A CA 1
ATOM 2258 C C . ASP A 1 281 ? 3.279 -8.407 18.321 1.00 59.03 281 ASP A C 1
ATOM 2260 O O . ASP A 1 281 ? 3.618 -7.411 18.954 1.00 59.03 281 ASP A O 1
ATOM 2264 N N . ASP A 1 282 ? 2.143 -8.426 17.615 1.00 63.81 282 ASP A N 1
ATOM 2265 C CA . ASP A 1 282 ? 1.347 -7.216 17.346 1.00 63.81 282 ASP A CA 1
ATOM 2266 C C . ASP A 1 282 ? 0.388 -6.835 18.487 1.00 63.81 282 ASP A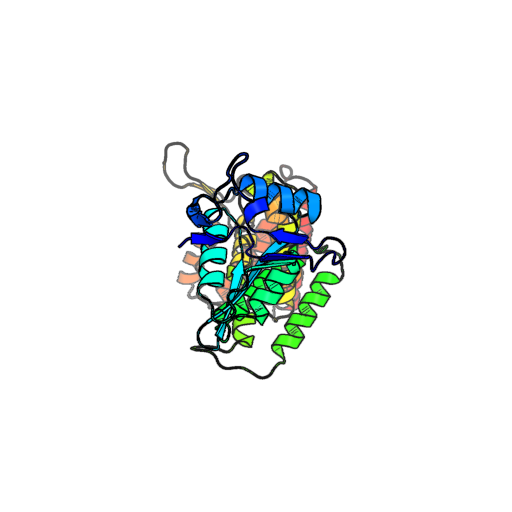 C 1
ATOM 2268 O O . ASP A 1 282 ? -0.107 -5.708 18.554 1.00 63.81 282 ASP A O 1
ATOM 2272 N N . VAL A 1 283 ? 0.084 -7.764 19.404 1.00 67.69 283 VAL A N 1
ATOM 2273 C CA . VAL A 1 283 ? -0.908 -7.521 20.468 1.00 67.69 283 VAL A CA 1
ATOM 2274 C C . VAL A 1 283 ? -0.349 -6.660 21.602 1.00 67.69 283 VAL A C 1
ATOM 2276 O O . VAL A 1 283 ? -1.125 -6.065 22.345 1.00 67.69 283 VAL A O 1
ATOM 2279 N N . SER A 1 284 ? 0.977 -6.578 21.749 1.00 66.75 284 SER A N 1
ATOM 2280 C CA . SER A 1 284 ? 1.623 -5.706 22.739 1.00 66.75 284 SER A CA 1
ATOM 2281 C C . SER A 1 284 ? 1.808 -4.263 22.278 1.00 66.75 284 SER A C 1
ATOM 2283 O O . SER A 1 284 ? 2.111 -3.413 23.112 1.00 66.75 284 SER A O 1
ATOM 2285 N N . GLU A 1 285 ? 1.644 -3.994 20.984 1.00 75.69 285 GLU A N 1
ATOM 2286 C CA . GLU A 1 285 ? 1.827 -2.673 20.382 1.00 75.69 285 GLU A CA 1
ATOM 2287 C C . GLU A 1 285 ? 0.470 -2.017 20.095 1.00 75.69 285 GLU A C 1
ATOM 2289 O O . GLU A 1 285 ? -0.500 -2.693 19.742 1.00 75.69 285 GLU A O 1
ATOM 2294 N N . GLY A 1 286 ? 0.375 -0.695 20.239 1.00 81.44 286 GLY A N 1
ATOM 2295 C CA . GLY A 1 286 ? -0.850 0.053 19.961 1.00 81.44 286 GLY A CA 1
ATOM 2296 C C . GLY A 1 286 ? -0.850 1.460 20.544 1.00 81.44 286 GLY A C 1
ATOM 2297 O O . GLY A 1 286 ? 0.180 1.965 20.982 1.00 81.44 286 GLY A O 1
ATOM 2298 N N . GLY A 1 287 ? -2.020 2.090 20.529 1.00 86.44 287 GLY A N 1
ATOM 2299 C CA . GLY A 1 287 ? -2.234 3.405 21.122 1.00 86.44 287 GLY A CA 1
ATOM 2300 C C . GLY A 1 287 ? -2.368 3.366 22.653 1.00 86.44 287 GLY A C 1
ATOM 2301 O O . GLY A 1 287 ? -2.537 2.298 23.255 1.00 86.44 287 GLY A O 1
ATOM 2302 N N . PRO A 1 288 ? -2.325 4.536 23.313 1.00 88.19 288 PRO A N 1
ATOM 2303 C CA . PRO A 1 288 ? -2.308 4.659 24.773 1.00 88.19 288 PRO A CA 1
ATOM 2304 C C . PRO A 1 288 ? -3.509 4.016 25.485 1.00 88.19 288 PRO A C 1
ATOM 2306 O O . PRO A 1 288 ? -3.375 3.551 26.625 1.00 88.19 288 PRO A O 1
ATOM 2309 N N . VAL A 1 289 ? -4.680 3.970 24.841 1.00 88.44 289 VAL A N 1
ATOM 2310 C CA . VAL A 1 289 ? -5.868 3.287 25.379 1.00 88.44 289 VAL A CA 1
ATOM 2311 C C . VAL A 1 289 ? -5.617 1.782 25.440 1.00 88.44 289 VAL A C 1
ATOM 2313 O O . VAL A 1 289 ? -5.808 1.157 26.490 1.00 88.44 289 VAL A O 1
ATOM 2316 N N . TRP A 1 290 ? -5.126 1.203 24.341 1.00 90.56 290 TRP A N 1
ATOM 2317 C CA . TRP A 1 290 ? -4.822 -0.221 24.272 1.00 90.56 290 TRP A CA 1
ATOM 2318 C C . TRP A 1 290 ? -3.691 -0.604 25.227 1.00 90.56 290 TRP A C 1
ATOM 2320 O O . TRP A 1 290 ? -3.838 -1.566 25.974 1.00 90.56 290 TRP A O 1
ATOM 2330 N N . GLU A 1 291 ? -2.617 0.182 25.321 1.00 88.31 291 GLU A N 1
ATOM 2331 C CA . GLU A 1 291 ? -1.505 -0.089 26.247 1.00 88.31 291 GLU A CA 1
ATOM 2332 C C . GLU A 1 291 ? -1.939 -0.189 27.719 1.00 88.31 291 GLU A C 1
ATOM 2334 O O . GLU A 1 291 ? -1.347 -0.925 28.521 1.00 88.31 291 GLU A O 1
ATOM 2339 N N . ARG A 1 292 ? -2.955 0.583 28.121 1.00 86.56 292 ARG A N 1
ATOM 2340 C CA . ARG A 1 292 ? -3.509 0.520 29.479 1.00 86.56 292 ARG A CA 1
ATOM 2341 C C . ARG A 1 292 ? -4.303 -0.764 29.688 1.00 86.56 292 ARG A C 1
ATOM 2343 O O . ARG A 1 292 ? -4.122 -1.430 30.706 1.00 86.56 292 ARG A O 1
ATOM 2350 N N . ILE A 1 293 ? -5.143 -1.118 28.720 1.00 87.31 293 ILE A N 1
ATOM 2351 C CA . ILE A 1 293 ? -5.991 -2.314 28.764 1.00 87.31 293 ILE A CA 1
ATOM 2352 C C . ILE A 1 293 ? -5.140 -3.584 28.677 1.00 87.31 293 ILE A C 1
ATOM 2354 O O . ILE A 1 293 ? -5.340 -4.510 29.460 1.00 87.31 293 ILE A O 1
ATOM 2358 N N . TYR A 1 294 ? -4.134 -3.598 27.805 1.00 87.50 294 TYR A N 1
ATOM 2359 C CA . TYR A 1 294 ? -3.185 -4.693 27.637 1.00 87.50 294 TYR A CA 1
ATOM 2360 C C . TYR A 1 294 ? -2.456 -5.033 28.942 1.00 87.50 294 TYR A C 1
ATOM 2362 O O . TYR A 1 294 ? -2.303 -6.209 29.269 1.00 87.50 294 TYR A O 1
ATOM 2370 N N . ARG A 1 295 ? -2.053 -4.027 29.735 1.00 86.56 295 ARG A N 1
ATOM 2371 C CA . ARG A 1 295 ? -1.420 -4.250 31.048 1.00 86.56 295 ARG A CA 1
ATOM 2372 C C . ARG A 1 295 ? -2.325 -5.023 32.005 1.00 86.56 295 ARG A C 1
ATOM 2374 O O . ARG A 1 295 ? -1.878 -6.014 32.572 1.00 86.56 295 ARG A O 1
ATOM 2381 N N . VAL A 1 296 ? -3.591 -4.620 32.121 1.00 86.69 296 VAL A N 1
ATOM 2382 C CA . VAL A 1 296 ? -4.584 -5.315 32.960 1.00 86.69 296 VAL A CA 1
ATOM 2383 C C . VAL A 1 296 ? -4.858 -6.719 32.421 1.00 86.69 296 VAL A C 1
ATOM 2385 O O . VAL A 1 296 ? -4.835 -7.697 33.161 1.00 86.69 296 VAL A O 1
ATOM 2388 N N . ALA A 1 297 ? -5.050 -6.849 31.110 1.00 83.75 297 ALA A N 1
ATOM 2389 C CA . ALA A 1 297 ? -5.345 -8.132 30.486 1.00 83.75 297 ALA A CA 1
ATOM 2390 C C . ALA A 1 297 ? -4.182 -9.137 30.609 1.00 83.75 297 ALA A C 1
ATOM 2392 O O . ALA A 1 297 ? -4.407 -10.343 30.722 1.00 83.75 297 ALA A O 1
ATOM 2393 N N . LYS A 1 298 ? -2.936 -8.651 30.637 1.00 80.88 298 LYS A N 1
ATOM 2394 C CA . LYS A 1 298 ? -1.751 -9.471 30.908 1.00 80.88 298 LYS A CA 1
ATOM 2395 C C . LYS A 1 298 ? -1.699 -9.945 32.362 1.00 80.88 298 LYS A C 1
ATOM 2397 O O . LYS A 1 298 ? -1.323 -11.090 32.597 1.00 80.88 298 LYS A O 1
ATOM 2402 N N . GLU A 1 299 ? -2.073 -9.095 33.318 1.00 85.06 299 GLU A N 1
ATOM 2403 C CA . GLU A 1 299 ? -2.206 -9.483 34.732 1.00 85.06 299 GLU A CA 1
ATOM 2404 C C . GLU A 1 299 ? -3.311 -10.532 34.936 1.00 85.06 299 GLU A C 1
ATOM 2406 O O . GLU A 1 299 ? -3.166 -11.420 35.770 1.00 85.06 299 GLU A O 1
ATOM 2411 N N . GLU A 1 300 ? -4.373 -10.489 34.126 1.00 86.81 300 GLU A N 1
ATOM 2412 C CA . GLU A 1 300 ? -5.443 -11.499 34.099 1.00 86.81 300 GLU A CA 1
ATOM 2413 C C . GLU A 1 300 ? -5.086 -12.790 33.328 1.00 86.81 300 GLU A C 1
ATOM 2415 O O . GLU A 1 300 ? -5.969 -13.614 33.082 1.00 86.81 300 GLU A O 1
ATOM 2420 N N . GLU A 1 301 ? -3.824 -12.969 32.916 1.00 79.31 301 GLU A N 1
ATOM 2421 C CA . GLU A 1 301 ? -3.331 -14.132 32.156 1.00 79.31 301 GLU A CA 1
ATOM 2422 C C . GLU A 1 301 ? -4.199 -14.481 30.928 1.00 79.31 301 GLU A C 1
ATOM 2424 O O . GLU A 1 301 ? -4.400 -15.653 30.586 1.00 79.31 301 GLU A O 1
ATOM 2429 N N . LYS A 1 302 ? -4.741 -13.467 30.236 1.00 77.88 302 LYS A N 1
ATOM 2430 C CA . LYS A 1 302 ? -5.557 -13.702 29.036 1.00 77.88 302 LYS A CA 1
ATOM 2431 C C . LYS A 1 302 ? -4.747 -14.432 27.966 1.00 77.88 302 LYS A C 1
ATOM 2433 O O . LYS A 1 302 ? -3.583 -14.126 27.708 1.00 77.88 302 LYS A O 1
ATOM 2438 N N . SER A 1 303 ? -5.405 -15.365 27.276 1.00 84.25 303 SER A N 1
ATOM 2439 C CA . SER A 1 303 ? -4.855 -15.950 26.054 1.00 84.25 303 SER A CA 1
ATOM 2440 C C . SER A 1 303 ? -4.674 -14.870 24.981 1.00 84.25 303 SER A C 1
ATOM 2442 O O . SER A 1 303 ? -5.369 -13.855 24.988 1.00 84.25 303 SER A O 1
ATOM 2444 N N . ILE A 1 304 ? -3.791 -15.112 24.007 1.00 80.75 304 ILE A N 1
ATOM 2445 C CA . ILE A 1 304 ? -3.579 -14.202 22.865 1.00 80.75 304 ILE A CA 1
ATOM 2446 C C . ILE A 1 304 ? -4.908 -13.888 22.160 1.00 80.75 304 ILE A C 1
ATOM 2448 O O . ILE A 1 304 ? -5.199 -12.737 21.864 1.00 80.75 304 ILE A O 1
ATOM 2452 N N . GLN A 1 305 ? -5.764 -14.895 21.970 1.00 80.88 305 GLN A N 1
ATOM 2453 C CA . GLN A 1 305 ? -7.103 -14.703 21.401 1.00 80.88 305 GLN A CA 1
ATOM 2454 C C . GLN A 1 305 ? -8.000 -13.819 22.281 1.00 80.88 305 GLN A C 1
ATOM 2456 O O . GLN A 1 305 ? -8.754 -13.001 21.764 1.00 80.88 305 GLN A O 1
ATOM 2461 N N . GLY A 1 306 ? -7.913 -13.957 23.608 1.00 83.75 306 GLY A N 1
ATOM 2462 C CA . GLY A 1 306 ? -8.624 -13.090 24.547 1.00 83.75 306 GLY A CA 1
ATOM 2463 C C . GLY A 1 306 ? -8.178 -11.630 24.448 1.00 83.75 306 GLY A C 1
ATOM 2464 O O . GLY A 1 306 ? -9.025 -10.742 24.480 1.00 83.75 306 GLY A O 1
ATOM 2465 N N . LEU A 1 307 ? -6.876 -11.389 24.261 1.00 85.00 307 LEU A N 1
ATOM 2466 C CA . LEU A 1 307 ? -6.320 -10.048 24.057 1.00 85.00 307 LEU A CA 1
ATOM 2467 C C . LEU A 1 307 ? -6.837 -9.413 22.761 1.00 85.00 307 LEU A C 1
ATOM 2469 O O . LEU A 1 307 ? -7.301 -8.279 22.791 1.00 85.00 307 LEU A O 1
ATOM 2473 N N . HIS A 1 308 ? -6.847 -10.152 21.650 1.00 84.56 308 HIS A N 1
ATOM 2474 C CA . HIS A 1 308 ? -7.390 -9.653 20.378 1.00 84.56 308 HIS A CA 1
ATOM 2475 C C . HIS A 1 308 ? -8.882 -9.320 20.461 1.00 84.56 308 HIS A C 1
ATOM 2477 O O . HIS A 1 308 ? -9.297 -8.265 19.990 1.00 84.56 308 HIS A O 1
ATOM 2483 N N . ARG A 1 309 ? -9.684 -10.152 21.141 1.00 87.00 309 ARG A N 1
ATOM 2484 C CA . ARG A 1 309 ? -11.108 -9.850 21.381 1.00 87.00 309 ARG A CA 1
ATOM 2485 C C . ARG A 1 309 ? -11.296 -8.580 22.210 1.00 87.00 309 ARG A C 1
ATOM 2487 O O . ARG A 1 309 ? -12.136 -7.757 21.875 1.00 87.00 309 ARG A O 1
ATOM 2494 N N . TRP A 1 310 ? -10.488 -8.389 23.252 1.00 89.25 310 TRP A N 1
ATOM 2495 C CA . TRP A 1 310 ? -10.536 -7.164 24.056 1.00 89.25 310 TRP A CA 1
ATOM 2496 C C . TRP A 1 310 ? -10.136 -5.932 23.247 1.00 89.25 310 TRP A C 1
ATOM 2498 O O . TRP A 1 310 ? -10.760 -4.885 23.388 1.00 89.25 310 TRP A O 1
ATOM 2508 N N . ARG A 1 311 ? -9.126 -6.050 22.379 1.00 90.44 311 ARG A N 1
ATOM 2509 C CA . ARG A 1 311 ? -8.730 -4.973 21.466 1.00 90.44 311 ARG A CA 1
ATOM 2510 C C . ARG A 1 311 ? -9.849 -4.633 20.480 1.00 90.44 311 ARG A C 1
ATOM 2512 O O . ARG A 1 311 ? -10.131 -3.461 20.266 1.00 90.44 311 ARG A O 1
ATOM 2519 N N . TRP A 1 312 ? -10.545 -5.643 19.959 1.00 92.06 312 TRP A N 1
ATOM 2520 C CA . TRP A 1 312 ? -11.725 -5.448 19.115 1.00 92.06 312 TRP A CA 1
ATOM 2521 C C . TRP A 1 312 ? -12.827 -4.661 19.833 1.00 92.06 312 TRP A C 1
ATOM 2523 O O . TRP A 1 312 ? -13.386 -3.732 19.261 1.00 92.06 312 TRP A O 1
ATOM 2533 N N . ASP A 1 313 ? -13.097 -4.968 21.105 1.00 92.06 313 ASP A N 1
ATOM 2534 C CA . ASP A 1 313 ? -14.088 -4.234 21.903 1.00 92.06 313 ASP A CA 1
ATOM 2535 C C . ASP A 1 313 ? -13.688 -2.765 22.140 1.00 92.06 313 ASP A C 1
ATOM 2537 O O . ASP A 1 313 ? -14.561 -1.896 22.219 1.00 92.06 313 ASP A O 1
ATOM 2541 N N . VAL A 1 314 ? -12.384 -2.464 22.223 1.00 92.19 314 VAL A N 1
ATOM 2542 C CA . VAL A 1 314 ? -11.882 -1.076 22.244 1.00 92.19 314 VAL A CA 1
ATOM 2543 C C . VAL A 1 314 ? -12.242 -0.369 20.945 1.00 92.19 314 VAL A C 1
ATOM 2545 O O . VAL A 1 314 ? -12.768 0.742 20.983 1.00 92.19 314 VAL A O 1
ATOM 2548 N N . TRP A 1 315 ? -12.013 -1.020 19.804 1.00 94.94 315 TRP A N 1
ATOM 2549 C CA . TRP A 1 315 ? -12.333 -0.450 18.499 1.00 94.94 315 TRP A CA 1
ATOM 2550 C C . TRP A 1 315 ? -13.832 -0.221 18.326 1.00 94.94 315 TRP A C 1
ATOM 2552 O O . TRP A 1 315 ? -14.227 0.875 17.940 1.00 94.94 315 TRP A O 1
ATOM 2562 N N . VAL A 1 316 ? -14.664 -1.207 18.682 1.00 95.62 316 VAL A N 1
ATOM 2563 C CA . VAL A 1 316 ? -16.132 -1.088 18.657 1.00 95.62 316 VAL A CA 1
ATOM 2564 C C . VAL A 1 316 ? -16.576 0.143 19.440 1.00 95.62 316 VAL A C 1
ATOM 2566 O O . VAL A 1 316 ? -17.281 0.987 18.896 1.00 95.62 316 VAL A O 1
ATOM 2569 N N . ARG A 1 317 ? -16.121 0.286 20.692 1.00 94.25 317 ARG A N 1
ATOM 2570 C CA . ARG A 1 317 ? -16.496 1.430 21.532 1.00 94.25 317 ARG A CA 1
ATOM 2571 C C . ARG A 1 317 ? -16.041 2.757 20.932 1.00 94.25 317 ARG A C 1
ATOM 2573 O O . ARG A 1 317 ? -16.787 3.725 20.973 1.00 94.25 317 ARG A O 1
ATOM 2580 N N . ARG A 1 318 ? -14.834 2.816 20.367 1.00 94.19 318 ARG A N 1
ATOM 2581 C CA . ARG A 1 318 ? -14.322 4.071 19.814 1.00 94.19 318 ARG A CA 1
ATOM 2582 C C . ARG A 1 318 ? -15.083 4.516 18.567 1.00 94.19 318 ARG A C 1
ATOM 2584 O O . ARG A 1 318 ? -15.348 5.703 18.416 1.00 94.19 318 ARG A O 1
ATOM 2591 N N . PHE A 1 319 ? -15.452 3.596 17.680 1.00 96.56 319 PHE A N 1
ATOM 2592 C CA . PHE A 1 319 ? -16.254 3.963 16.510 1.00 96.56 319 PHE A CA 1
ATOM 2593 C C . PHE A 1 319 ? -17.696 4.339 16.876 1.00 96.56 319 PHE A C 1
ATOM 2595 O O . PHE A 1 319 ? -18.244 5.224 16.226 1.00 96.56 319 PHE A O 1
ATOM 2602 N N . ASP A 1 320 ? -18.259 3.752 17.937 1.00 96.50 320 ASP A N 1
ATOM 2603 C CA . ASP A 1 320 ? -19.530 4.185 18.541 1.00 96.50 320 ASP A CA 1
ATOM 2604 C C . ASP A 1 320 ? -19.433 5.645 19.027 1.00 96.50 320 ASP A C 1
ATOM 2606 O O . ASP A 1 320 ? -20.177 6.507 18.561 1.00 96.50 320 ASP A O 1
ATOM 2610 N N . GLU A 1 321 ? -18.414 5.958 19.841 1.00 94.56 321 GLU A N 1
ATOM 2611 C CA . GLU A 1 321 ? -18.136 7.314 20.349 1.00 94.56 321 GLU A CA 1
ATOM 2612 C C . GLU A 1 321 ? -17.995 8.351 19.217 1.00 94.56 321 GLU A C 1
ATOM 2614 O O . GLU A 1 321 ? -18.605 9.414 19.277 1.00 94.56 321 GLU A O 1
ATOM 2619 N N . ILE A 1 322 ? -17.235 8.041 18.159 1.00 95.81 322 ILE A N 1
ATOM 2620 C CA . ILE A 1 322 ? -17.056 8.942 17.001 1.00 95.81 322 ILE A CA 1
ATOM 2621 C C . ILE A 1 322 ? -18.366 9.123 16.219 1.00 95.81 322 ILE A C 1
ATOM 2623 O O . ILE A 1 322 ? -18.603 10.187 15.641 1.00 95.81 322 ILE A O 1
ATOM 2627 N N . SER A 1 323 ? -19.202 8.085 16.152 1.00 96.44 323 SER A N 1
ATOM 2628 C CA . SER A 1 323 ? -20.455 8.128 15.396 1.00 96.44 323 SER A CA 1
ATOM 2629 C C . SER A 1 323 ? -21.512 9.041 16.025 1.00 96.44 323 SER A C 1
ATOM 2631 O O . SER A 1 323 ? -22.314 9.617 15.286 1.00 96.44 323 SER A O 1
ATOM 2633 N N . ASP A 1 324 ? -21.440 9.238 17.343 1.00 93.81 324 ASP A N 1
ATOM 2634 C CA . ASP A 1 324 ? -22.383 10.032 18.138 1.00 93.81 324 ASP A CA 1
ATOM 2635 C C . ASP A 1 324 ? -21.840 11.419 18.561 1.00 93.81 324 ASP A C 1
ATOM 2637 O O . ASP A 1 324 ? -22.540 12.177 19.237 1.00 93.81 324 ASP A O 1
ATOM 2641 N N . ASP A 1 325 ? -20.613 11.792 18.172 1.00 91.38 325 ASP A N 1
ATOM 2642 C CA . ASP A 1 325 ? -20.004 13.075 18.557 1.00 91.38 325 ASP A CA 1
ATOM 2643 C C . ASP A 1 325 ? -20.482 14.248 17.679 1.00 91.38 325 ASP A C 1
ATOM 2645 O O . ASP A 1 325 ? -20.194 14.325 16.483 1.00 91.38 325 ASP A O 1
ATOM 2649 N N . GLU A 1 326 ? -21.168 15.218 18.293 1.00 90.94 326 GLU A N 1
ATOM 2650 C CA . GLU A 1 326 ? -21.688 16.422 17.626 1.00 90.94 326 GLU A CA 1
ATOM 2651 C C . GLU A 1 326 ? -20.595 17.358 17.069 1.00 90.94 326 GLU A C 1
ATOM 2653 O O . GLU A 1 326 ? -20.877 18.191 16.202 1.00 90.94 326 GLU A O 1
ATOM 2658 N N . ASN A 1 327 ? -19.356 17.250 17.557 1.00 92.69 327 ASN A N 1
ATOM 2659 C CA . ASN A 1 327 ? -18.222 18.074 17.127 1.00 92.69 327 ASN A CA 1
ATOM 2660 C C . ASN A 1 327 ? -17.449 17.451 15.957 1.00 92.69 327 ASN A C 1
ATOM 2662 O O . ASN A 1 327 ? -16.602 18.114 15.351 1.00 92.69 327 ASN A O 1
ATOM 2666 N N . VAL A 1 328 ? -17.732 16.193 15.621 1.00 93.12 328 VAL A N 1
ATOM 2667 C CA . VAL A 1 328 ? -17.148 15.502 14.474 1.00 93.12 328 VAL A CA 1
ATOM 2668 C C . VAL A 1 328 ? -17.986 15.785 13.221 1.00 93.12 328 VAL A C 1
ATOM 2670 O O . VAL A 1 328 ? -19.195 16.006 13.262 1.00 93.12 328 VAL A O 1
ATOM 2673 N N . SER A 1 329 ? -17.339 15.824 12.051 1.00 94.31 329 SER A N 1
ATOM 2674 C CA . SER A 1 329 ? -18.058 16.073 10.798 1.00 94.31 329 SER A CA 1
ATOM 2675 C C . SER A 1 329 ? -19.104 14.981 10.534 1.00 94.31 329 SER A C 1
ATOM 2677 O O . SER A 1 329 ? -18.812 13.794 10.671 1.00 94.31 329 SER A O 1
ATOM 2679 N N . GLN A 1 330 ? -20.289 15.359 10.039 1.00 95.19 330 GLN A N 1
ATOM 2680 C CA . GLN A 1 330 ? -21.375 14.407 9.751 1.00 95.19 330 GLN A CA 1
ATOM 2681 C C . GLN A 1 330 ? -20.936 13.244 8.844 1.00 95.19 330 GLN A C 1
ATOM 2683 O O . GLN A 1 330 ? -21.403 12.114 9.000 1.00 95.19 330 GLN A O 1
ATOM 2688 N N . ARG A 1 331 ? -20.032 13.506 7.890 1.00 95.00 331 ARG A N 1
ATOM 2689 C CA . ARG A 1 331 ? -19.476 12.477 7.001 1.00 95.00 331 ARG A CA 1
ATOM 2690 C C . ARG A 1 331 ? -18.638 11.463 7.781 1.00 95.00 331 ARG A C 1
ATOM 2692 O O . ARG A 1 331 ? -18.776 10.267 7.542 1.00 95.00 331 ARG A O 1
ATOM 2699 N N . THR A 1 332 ? -17.795 11.937 8.695 1.00 96.50 332 THR A N 1
ATOM 2700 C CA . THR A 1 332 ? -16.967 11.088 9.560 1.00 96.50 332 THR A CA 1
ATOM 2701 C C . THR A 1 332 ? -17.834 10.300 10.540 1.00 96.50 332 THR A C 1
ATOM 2703 O O . THR A 1 332 ? -17.645 9.093 10.634 1.00 96.50 332 THR A O 1
ATOM 2706 N N . CYS A 1 333 ? -18.835 10.927 11.172 1.00 96.38 333 CYS A N 1
ATOM 2707 C CA . CYS A 1 333 ? -19.788 10.240 12.054 1.00 96.38 333 CYS A CA 1
ATOM 2708 C C . CYS A 1 333 ? -20.537 9.123 11.322 1.00 96.38 333 CYS A C 1
ATOM 2710 O O . CYS A 1 333 ? -20.600 7.995 11.800 1.00 96.38 333 CYS A O 1
ATOM 2712 N N . SER A 1 334 ? -21.048 9.412 10.118 1.00 97.00 334 SER A N 1
ATOM 2713 C CA . SER A 1 334 ? -21.764 8.417 9.307 1.00 97.00 334 SER A CA 1
ATOM 2714 C C . SER A 1 334 ? -20.867 7.225 8.970 1.00 97.00 334 SER A C 1
ATOM 2716 O O . SER A 1 334 ? -21.279 6.077 9.113 1.00 97.00 334 SER A O 1
ATOM 2718 N N . LEU A 1 335 ? -19.618 7.488 8.568 1.00 97.38 335 LEU A N 1
ATOM 2719 C CA . LEU A 1 335 ? -18.659 6.432 8.263 1.00 97.38 335 LEU A CA 1
ATOM 2720 C C . LEU A 1 335 ? -18.271 5.630 9.513 1.00 97.38 335 LEU A C 1
ATOM 2722 O O . LEU A 1 335 ? -18.183 4.409 9.435 1.00 97.38 335 LEU A O 1
ATOM 2726 N N . ALA A 1 336 ? -18.071 6.286 10.656 1.00 97.38 336 ALA A N 1
ATOM 2727 C CA . ALA A 1 336 ? -17.804 5.618 11.926 1.00 97.38 336 ALA A CA 1
ATOM 2728 C C . ALA A 1 336 ? -18.976 4.725 12.358 1.00 97.38 336 ALA A C 1
ATOM 2730 O O . ALA A 1 336 ? -18.745 3.592 12.763 1.00 97.38 336 ALA A O 1
ATOM 2731 N N . GLY A 1 337 ? -20.220 5.171 12.164 1.00 97.44 337 GLY A N 1
ATOM 2732 C CA . GLY A 1 337 ? -21.412 4.358 12.410 1.00 97.44 337 GLY A CA 1
ATOM 2733 C C . GLY A 1 337 ? -21.497 3.130 11.495 1.00 97.44 337 GLY A C 1
ATOM 2734 O O . GLY A 1 337 ? -21.847 2.041 11.945 1.00 97.44 337 GLY A O 1
ATOM 2735 N N . GLU A 1 338 ? -21.128 3.254 10.216 1.00 97.44 338 GLU A N 1
ATOM 2736 C CA . GLU A 1 338 ? -21.007 2.091 9.320 1.00 97.44 338 GLU A CA 1
ATOM 2737 C C . GLU A 1 338 ? -19.943 1.101 9.815 1.00 97.44 338 GLU A C 1
ATOM 2739 O O . GLU A 1 338 ? -20.184 -0.103 9.827 1.00 97.44 338 GLU A O 1
ATOM 2744 N N . ILE A 1 339 ? -18.780 1.602 10.243 1.00 96.88 339 ILE A N 1
ATOM 2745 C CA . ILE A 1 339 ? -17.691 0.778 10.787 1.00 96.88 339 ILE A CA 1
ATOM 2746 C C . ILE A 1 339 ? -18.123 0.078 12.075 1.00 96.88 339 ILE A C 1
ATOM 2748 O O . ILE A 1 339 ? -17.845 -1.105 12.245 1.00 96.88 339 ILE A O 1
ATOM 2752 N N . PHE A 1 340 ? -18.790 0.795 12.977 1.00 97.56 340 PHE A N 1
ATOM 2753 C CA . PHE A 1 340 ? -19.310 0.247 14.222 1.00 97.56 340 PHE A CA 1
ATOM 2754 C C . PHE A 1 340 ? -20.216 -0.958 13.956 1.00 97.56 340 PHE A C 1
ATOM 2756 O O . PHE A 1 340 ? -19.975 -2.029 14.510 1.00 97.56 340 PHE A O 1
ATOM 2763 N N . ASN A 1 341 ? -21.189 -0.813 13.051 1.00 97.38 341 ASN A N 1
ATOM 2764 C CA . ASN A 1 341 ? -22.074 -1.914 12.671 1.00 97.38 341 ASN A CA 1
ATOM 2765 C C . ASN A 1 341 ? -21.293 -3.092 12.066 1.00 97.38 341 ASN A C 1
ATOM 2767 O O . ASN A 1 341 ? -21.489 -4.223 12.492 1.00 97.38 341 ASN A O 1
ATOM 2771 N N . GLU A 1 342 ? -20.341 -2.832 11.166 1.00 96.62 342 GLU A N 1
ATOM 2772 C CA . GLU A 1 342 ? -19.501 -3.882 10.569 1.00 96.62 342 GLU A CA 1
ATOM 2773 C C . GLU A 1 342 ? -18.688 -4.654 11.630 1.00 96.62 342 GLU A C 1
ATOM 2775 O O . GLU A 1 342 ? -18.582 -5.879 11.584 1.00 96.62 342 GLU A O 1
ATOM 2780 N N . LEU A 1 343 ? -18.128 -3.959 12.627 1.00 95.69 343 LEU A N 1
ATOM 2781 C CA . LEU A 1 343 ? -17.390 -4.596 13.723 1.00 95.69 343 LEU A CA 1
ATOM 2782 C C . LEU A 1 343 ? -18.292 -5.482 14.597 1.00 95.69 343 LEU A C 1
ATOM 2784 O O . LEU A 1 343 ? -17.821 -6.507 15.106 1.00 95.69 343 LEU A O 1
ATOM 2788 N N . LEU A 1 344 ? -19.552 -5.080 14.805 1.00 95.88 344 LEU A N 1
ATOM 2789 C CA . LEU A 1 344 ? -20.550 -5.881 15.517 1.00 95.88 344 LEU A CA 1
ATOM 2790 C C . LEU A 1 344 ? -20.943 -7.114 14.704 1.00 95.88 344 LEU A C 1
ATOM 2792 O O . LEU A 1 344 ? -20.917 -8.215 15.250 1.00 95.88 344 LEU A O 1
ATOM 2796 N N . ASP A 1 345 ? -21.223 -6.942 13.413 1.00 94.81 345 ASP A N 1
ATOM 2797 C CA . ASP A 1 345 ? -21.615 -8.027 12.512 1.00 94.81 345 ASP A CA 1
ATOM 2798 C C . ASP A 1 345 ? -20.521 -9.103 12.447 1.00 94.81 345 ASP A C 1
ATOM 2800 O O . ASP A 1 345 ? -20.787 -10.277 12.704 1.00 94.81 345 ASP A O 1
ATOM 2804 N N . ILE A 1 346 ? -19.257 -8.711 12.239 1.00 93.50 346 ILE A N 1
ATOM 2805 C CA . ILE A 1 346 ? -18.109 -9.636 12.245 1.00 93.50 346 ILE A CA 1
ATOM 2806 C C . ILE A 1 346 ? -18.002 -10.383 13.581 1.00 93.50 346 ILE A C 1
ATOM 2808 O O . ILE A 1 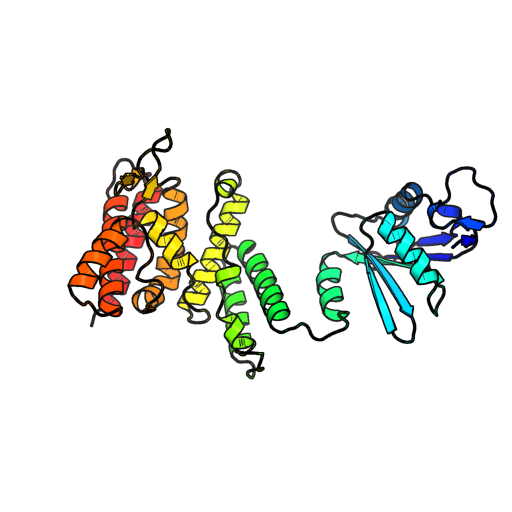346 ? -17.716 -11.583 13.616 1.00 93.50 346 ILE A O 1
ATOM 2812 N N . ARG A 1 347 ? -18.212 -9.687 14.704 1.00 90.94 347 ARG A N 1
ATOM 2813 C CA . ARG A 1 347 ? -18.160 -10.313 16.030 1.00 90.94 347 ARG A CA 1
ATOM 2814 C C . ARG A 1 347 ? -19.275 -11.343 16.194 1.00 90.94 347 ARG A C 1
ATOM 2816 O O . ARG A 1 347 ? -19.015 -12.421 16.725 1.00 90.94 347 ARG A O 1
ATOM 2823 N N . ASP A 1 348 ? -20.483 -11.024 15.754 1.00 90.75 348 ASP A N 1
ATOM 2824 C CA . ASP A 1 348 ? -21.657 -11.881 15.907 1.00 90.75 348 ASP A CA 1
ATOM 2825 C C . ASP A 1 348 ? -21.596 -13.100 14.963 1.00 90.75 348 ASP A C 1
ATOM 2827 O O . ASP A 1 348 ? -21.991 -14.202 15.349 1.00 90.75 348 ASP A O 1
ATOM 2831 N N . GLU A 1 349 ? -21.014 -12.953 13.769 1.00 87.56 349 GLU A N 1
ATOM 2832 C CA . GLU A 1 349 ? -20.778 -14.056 12.824 1.00 87.56 349 GLU A CA 1
ATOM 2833 C C . GLU A 1 349 ? -19.738 -15.077 13.322 1.00 87.56 349 GLU A C 1
ATOM 2835 O O . GLU A 1 349 ? -19.799 -16.261 12.969 1.00 87.56 349 GLU A O 1
ATOM 2840 N N . HIS A 1 350 ? -18.781 -14.641 14.145 1.00 79.25 350 HIS A N 1
ATOM 2841 C CA . HIS A 1 350 ? -17.610 -15.437 14.533 1.00 79.25 350 HIS A CA 1
ATOM 2842 C C . HIS A 1 350 ? -17.495 -15.726 16.040 1.00 79.25 350 HIS A C 1
ATOM 2844 O O . HIS A 1 350 ? -16.601 -16.463 16.470 1.00 79.25 350 HIS A O 1
ATOM 2850 N N . GLY A 1 351 ? -18.396 -15.179 16.852 1.00 65.12 351 GLY A N 1
ATOM 2851 C CA . GLY A 1 351 ? -18.464 -15.376 18.296 1.00 65.12 351 GLY A CA 1
ATOM 2852 C C . GLY A 1 351 ? -19.203 -16.656 18.693 1.00 65.12 351 GLY A C 1
ATOM 2853 O O . GLY A 1 351 ? -20.339 -16.582 19.154 1.00 65.12 351 GLY A O 1
ATOM 2854 N N . PHE A 1 352 ? -18.546 -17.817 18.575 1.00 45.81 352 PHE A N 1
ATOM 2855 C CA . PHE A 1 352 ? -18.954 -19.065 19.243 1.00 45.81 352 PHE A CA 1
ATOM 2856 C C . PHE A 1 352 ? -17.865 -19.594 20.180 1.00 45.81 352 PHE A C 1
ATOM 2858 O O . PHE A 1 352 ? -16.673 -19.604 19.784 1.00 45.81 352 PHE A O 1
#

Radius of gyration: 28.65 Å; chains: 1; bounding box: 64×51×74 Å

Foldseek 3Di:
DKDFQQAWAWEQEPPDRQLTDIHGQVQQADPPDDDRMDDLLRGHVVSVVCSCCPRRVDDPVWKWKKDWAAAPNDIDIDTDPDPVVLSVRLVVCCVGPNNHHYIYIDTPVVVVVVCVVRDPDPQALVNVLVVLLLVLLVQLLVDDLVDCSLVVSLVVLVVLLPDPFDDHVVGTSNLSQQANQVPQDDDDPVLVVDVSSLSSNLSSLLSVLQCQLVVSHPDYPRLQALLLLQQAFDWDADPVNDDIDTDPDSVVRPPNQSSLSSNLSNLVRNVLVLLVDQDPPSLCDGHPNSVVVVVVCVVVVDHSNRSSVVSLVSSLVRLVVLLPDPPHDPSSNVSSVVSNVSSVVSCVVPPD